Protein AF-A0A3D5U664-F1 (afdb_monomer_lite)

Foldseek 3Di:
DPPADDPPDLLQPDFKDADADLVLLLLVLCLLPPPQSLVLVVVVPDDPVVSVCSQQAHSVLSVQVLVQVLVCQVVVPDPVDDDDTDRPGGCVVCPVVNVVCCVVVNDDHNVSSVCSCVVNPVPRYNPRMDGDDPVNSVVNLCRNCVCCCVPVPDDPVVSVCSNDPVSCCVPDVVCPVVVVVVVVVVVVD

pLDDT: mean 94.55, std 5.88, range [45.69, 98.31]

Secondary structure (DSSP, 8-state):
--SS--TT--GGG--EEE---HHHHHHHHHHHHSHHHHHHHHHTT--HHHHHHGGG--HHHHHHHHHHHHHHHHTT--TT----------GGGGHHHHHHHHHHH----HHHHHHHIIIIIIT--STTEEEPPHHHHHHHHHTHIIIIIITT---HHHHHHTTSHHHHIIIIITTHHHHHHHHHHHHT-

Structure (mmCIF, N/CA/C/O backbone):
data_AF-A0A3D5U664-F1
#
_entry.id   AF-A0A3D5U664-F1
#
loop_
_atom_site.group_PDB
_atom_site.id
_atom_site.type_symbol
_atom_site.label_atom_id
_atom_site.label_alt_id
_atom_site.label_comp_id
_atom_site.label_asym_id
_atom_site.label_entity_id
_atom_site.label_seq_id
_atom_site.pdbx_PDB_ins_code
_atom_site.Cartn_x
_atom_site.Cartn_y
_atom_site.Cartn_z
_atom_site.occupancy
_atom_site.B_iso_or_equiv
_atom_site.auth_seq_id
_atom_site.auth_comp_id
_atom_site.auth_asym_id
_atom_site.auth_atom_id
_atom_site.pdbx_PDB_model_num
ATOM 1 N N . GLY A 1 1 ? 5.611 7.934 2.354 1.00 45.69 1 GLY A N 1
ATOM 2 C CA . GLY A 1 1 ? 6.227 6.804 1.634 1.00 45.69 1 GLY A CA 1
ATOM 3 C C . GLY A 1 1 ? 7.673 7.096 1.285 1.00 45.69 1 GLY A C 1
ATOM 4 O O . GLY A 1 1 ? 8.059 8.263 1.217 1.00 45.69 1 GLY A O 1
ATOM 5 N N . ASP A 1 2 ? 8.469 6.047 1.088 1.00 55.41 2 ASP A N 1
ATOM 6 C CA . ASP A 1 2 ? 9.799 6.177 0.493 1.00 55.41 2 ASP A CA 1
ATOM 7 C C . ASP A 1 2 ? 9.677 6.832 -0.895 1.00 55.41 2 ASP A C 1
ATOM 9 O O . ASP A 1 2 ? 8.718 6.581 -1.623 1.00 55.41 2 ASP A O 1
ATOM 13 N N . LYS A 1 3 ? 10.585 7.750 -1.229 1.00 65.75 3 LYS A N 1
ATOM 14 C CA . LYS A 1 3 ? 10.415 8.672 -2.369 1.00 65.75 3 LYS A CA 1
ATOM 15 C C . LYS A 1 3 ? 10.871 8.087 -3.705 1.00 65.75 3 LYS A C 1
ATOM 17 O O . LYS A 1 3 ? 10.816 8.786 -4.713 1.00 65.75 3 LYS A O 1
ATOM 22 N N . HIS A 1 4 ? 11.340 6.844 -3.713 1.00 81.88 4 HIS A N 1
ATOM 23 C CA . HIS A 1 4 ? 11.890 6.196 -4.897 1.00 81.88 4 HIS A CA 1
ATOM 24 C C . HIS A 1 4 ? 11.059 5.000 -5.365 1.00 81.88 4 HIS A C 1
ATOM 26 O O . HIS A 1 4 ? 10.456 4.279 -4.569 1.00 81.88 4 HIS A O 1
ATOM 32 N N . ILE A 1 5 ? 11.077 4.773 -6.677 1.00 90.94 5 ILE A N 1
ATOM 33 C CA . ILE A 1 5 ? 10.621 3.522 -7.280 1.00 90.94 5 ILE A CA 1
ATOM 34 C C . ILE A 1 5 ? 11.740 2.487 -7.089 1.00 90.94 5 ILE A C 1
ATOM 36 O O . ILE A 1 5 ? 12.874 2.781 -7.482 1.00 90.94 5 ILE A O 1
ATOM 40 N N . PRO A 1 6 ? 11.478 1.299 -6.513 1.00 92.62 6 PRO A N 1
ATOM 41 C CA . PRO A 1 6 ? 12.511 0.281 -6.331 1.00 92.62 6 PRO A CA 1
ATOM 42 C C . PRO A 1 6 ? 13.174 -0.113 -7.657 1.00 92.62 6 PRO A C 1
ATOM 44 O O . PRO A 1 6 ? 12.495 -0.235 -8.680 1.00 92.62 6 PRO A O 1
ATOM 47 N N . TRP A 1 7 ? 14.491 -0.356 -7.643 1.00 94.69 7 TRP A N 1
ATOM 48 C CA . TRP A 1 7 ? 15.236 -0.744 -8.850 1.00 94.69 7 TRP A CA 1
ATOM 49 C C . TRP A 1 7 ? 14.625 -1.972 -9.525 1.00 94.69 7 TRP A C 1
ATOM 51 O O . TRP A 1 7 ? 14.364 -1.954 -10.720 1.00 94.69 7 TRP A O 1
ATOM 61 N N . VAL A 1 8 ? 14.289 -2.990 -8.734 1.00 92.88 8 VAL A N 1
ATOM 62 C CA . VAL A 1 8 ? 13.737 -4.270 -9.205 1.00 92.88 8 VAL A CA 1
ATOM 63 C C . VAL A 1 8 ? 12.229 -4.240 -9.484 1.00 92.88 8 VAL A C 1
ATOM 65 O O . VAL A 1 8 ? 11.633 -5.272 -9.760 1.00 92.88 8 VAL A O 1
ATOM 68 N N . HIS A 1 9 ? 11.569 -3.080 -9.423 1.00 94.19 9 HIS A N 1
ATOM 69 C CA . HIS A 1 9 ? 10.138 -3.007 -9.718 1.00 94.19 9 HIS A CA 1
ATOM 70 C C . HIS A 1 9 ? 9.880 -2.992 -11.232 1.00 94.19 9 HIS A C 1
ATOM 72 O O . HIS A 1 9 ? 10.230 -2.022 -11.913 1.00 94.19 9 HIS A O 1
ATOM 78 N N . ASN A 1 10 ? 9.231 -4.027 -11.769 1.00 95.56 10 ASN A N 1
ATOM 79 C CA . ASN A 1 10 ? 8.778 -4.036 -13.158 1.00 95.56 10 ASN A CA 1
ATOM 80 C C . ASN A 1 10 ? 7.572 -3.096 -13.342 1.00 95.56 10 ASN A C 1
ATOM 82 O O . ASN A 1 10 ? 6.418 -3.490 -13.230 1.00 95.56 10 ASN A O 1
ATOM 86 N N . VAL A 1 11 ? 7.842 -1.825 -13.642 1.00 95.62 11 VAL A N 1
ATOM 87 C CA . VAL A 1 11 ? 6.798 -0.798 -13.822 1.00 95.62 11 VAL A CA 1
ATOM 88 C C . VAL A 1 11 ? 5.886 -1.104 -15.016 1.00 95.62 11 VAL A C 1
ATOM 90 O O . VAL A 1 11 ? 4.737 -0.667 -15.052 1.00 95.62 11 VAL A O 1
ATOM 93 N N . ARG A 1 12 ? 6.367 -1.855 -16.016 1.00 95.44 12 ARG A N 1
ATOM 94 C CA . ARG A 1 12 ? 5.583 -2.158 -17.220 1.00 95.44 12 ARG A CA 1
ATOM 95 C C . ARG A 1 12 ? 4.389 -3.071 -16.916 1.00 95.44 12 ARG A C 1
ATOM 97 O O . ARG A 1 12 ? 3.374 -2.961 -17.606 1.00 95.44 12 ARG A O 1
ATOM 104 N N . SER A 1 13 ? 4.483 -3.899 -15.873 1.00 95.06 13 SER A N 1
ATOM 105 C CA . SER A 1 13 ? 3.389 -4.736 -15.359 1.00 95.06 13 SER A CA 1
ATOM 106 C C . SER A 1 13 ? 2.523 -4.045 -14.299 1.00 95.06 13 SER A C 1
ATOM 108 O O . SER A 1 13 ? 1.658 -4.686 -13.717 1.00 95.06 13 SER A O 1
ATOM 110 N N . THR A 1 14 ? 2.742 -2.758 -14.021 1.00 95.75 14 THR A N 1
ATOM 111 C CA . THR A 1 14 ? 1.922 -1.994 -13.074 1.00 95.75 14 THR A CA 1
ATOM 112 C C . THR A 1 14 ? 0.809 -1.288 -13.828 1.00 95.75 14 THR A C 1
ATOM 114 O O . THR A 1 14 ? 1.090 -0.485 -14.716 1.00 95.75 14 THR A O 1
ATOM 117 N N . ASP A 1 15 ? -0.444 -1.568 -13.481 1.00 96.62 15 ASP A N 1
ATOM 118 C CA . ASP A 1 15 ? -1.607 -0.960 -14.140 1.00 96.62 15 ASP A CA 1
ATOM 119 C C . ASP A 1 15 ? -2.136 0.267 -13.407 1.00 96.62 15 ASP A C 1
ATOM 121 O O . ASP A 1 15 ? -2.659 1.171 -14.045 1.00 96.62 15 ASP A O 1
ATOM 125 N N . ASN A 1 16 ? -1.935 0.351 -12.091 1.00 96.19 16 ASN A N 1
ATOM 126 C CA . ASN A 1 16 ? -2.494 1.416 -11.268 1.00 96.19 16 ASN A CA 1
ATOM 127 C C . ASN A 1 16 ? -1.507 1.920 -10.219 1.00 96.19 16 ASN A C 1
ATOM 129 O O . ASN A 1 16 ? -0.641 1.181 -9.750 1.00 96.19 16 ASN A O 1
ATOM 133 N N . VAL A 1 17 ? -1.690 3.169 -9.795 1.00 95.88 17 VAL A N 1
ATOM 134 C CA . VAL A 1 17 ? -1.006 3.755 -8.637 1.00 95.88 17 VAL A CA 1
ATOM 135 C C . VAL A 1 17 ? -2.029 4.423 -7.733 1.00 95.88 17 VAL A C 1
ATOM 137 O O . VAL A 1 17 ? -2.810 5.260 -8.177 1.00 95.88 17 VAL A O 1
ATOM 140 N N . ALA A 1 18 ? -1.979 4.098 -6.443 1.00 96.06 18 ALA A N 1
ATOM 141 C CA . ALA A 1 18 ? -2.774 4.746 -5.412 1.00 96.06 18 ALA A CA 1
ATOM 142 C C . ALA A 1 18 ? -1.865 5.568 -4.494 1.00 96.06 18 ALA A C 1
ATOM 144 O O . ALA A 1 18 ? -0.941 5.027 -3.882 1.00 96.06 18 ALA A O 1
ATOM 145 N N . ALA A 1 19 ? -2.136 6.866 -4.357 1.00 95.12 19 ALA A N 1
ATOM 146 C CA . ALA A 1 19 ? -1.518 7.646 -3.295 1.00 95.12 19 ALA A CA 1
ATOM 147 C C . ALA A 1 19 ? -2.253 7.387 -1.973 1.00 95.12 19 ALA A C 1
ATOM 149 O O . ALA A 1 19 ? -3.467 7.573 -1.869 1.00 95.12 19 ALA A O 1
ATOM 150 N N . VAL A 1 20 ? -1.503 6.982 -0.950 1.00 95.50 20 VAL A N 1
ATOM 151 C CA . VAL A 1 20 ? -2.018 6.777 0.407 1.00 95.50 20 VAL A CA 1
ATOM 152 C C . VAL A 1 20 ? -1.398 7.814 1.330 1.00 95.50 20 VAL A C 1
ATOM 154 O O . VAL A 1 20 ? -0.191 8.062 1.301 1.00 95.50 20 VAL A O 1
ATOM 157 N N . ARG A 1 21 ? -2.233 8.447 2.151 1.00 95.06 21 ARG A N 1
ATOM 158 C CA . ARG A 1 21 ? -1.784 9.445 3.114 1.00 95.06 21 ARG A CA 1
ATOM 159 C C . ARG A 1 21 ? -1.100 8.752 4.291 1.00 95.06 21 ARG A C 1
ATOM 161 O O . ARG A 1 21 ? -1.752 8.061 5.065 1.00 95.06 21 ARG A O 1
ATOM 168 N N . ASP A 1 22 ? 0.193 9.018 4.474 1.00 93.56 22 ASP A N 1
ATOM 169 C CA . ASP A 1 22 ? 1.006 8.409 5.541 1.00 93.56 22 ASP A CA 1
ATOM 170 C C . ASP A 1 22 ? 0.361 8.528 6.938 1.00 93.56 22 ASP A C 1
ATOM 172 O O . ASP A 1 22 ? 0.399 7.587 7.725 1.00 93.56 22 ASP A O 1
ATOM 176 N N . GLU A 1 23 ? -0.250 9.673 7.253 1.00 95.44 23 GLU A N 1
ATOM 177 C CA . GLU A 1 23 ? -0.893 9.908 8.553 1.00 95.44 23 GLU A CA 1
ATOM 178 C C . GLU A 1 23 ? -2.089 8.977 8.805 1.00 95.44 23 GLU A C 1
ATOM 180 O O . GLU A 1 23 ? -2.310 8.589 9.950 1.00 95.44 23 GLU A O 1
ATOM 185 N N . ASP A 1 24 ? -2.820 8.570 7.763 1.00 97.38 24 ASP A N 1
ATOM 186 C CA . ASP A 1 24 ? -3.924 7.620 7.919 1.00 97.38 24 ASP A CA 1
ATOM 187 C C . ASP A 1 24 ? -3.378 6.242 8.312 1.00 97.38 24 ASP A C 1
ATOM 189 O O . ASP A 1 24 ? -3.899 5.616 9.234 1.00 97.38 24 ASP A O 1
ATOM 193 N N . CYS A 1 25 ? -2.249 5.823 7.725 1.00 96.69 25 CYS A N 1
ATOM 194 C CA . CYS A 1 25 ? -1.566 4.597 8.136 1.00 96.69 25 CYS A CA 1
ATOM 195 C C . CYS A 1 25 ? -1.099 4.660 9.596 1.00 96.69 25 CYS A C 1
ATOM 197 O O . CYS A 1 25 ? -1.242 3.695 10.343 1.00 96.69 25 CYS A O 1
ATOM 199 N N . ILE A 1 26 ? -0.554 5.803 10.021 1.00 95.75 26 ILE A N 1
ATOM 200 C CA . ILE A 1 26 ? -0.075 6.005 11.395 1.00 95.75 26 ILE A CA 1
ATOM 201 C C . ILE A 1 26 ? -1.222 5.992 12.413 1.00 95.75 26 ILE A C 1
ATOM 203 O O . ILE A 1 26 ? -1.060 5.456 13.509 1.00 95.75 26 ILE A O 1
ATOM 207 N N . ARG A 1 27 ? -2.369 6.587 12.082 1.00 97.31 27 ARG A N 1
ATOM 208 C CA . ARG A 1 27 ? -3.550 6.612 12.958 1.00 97.31 27 A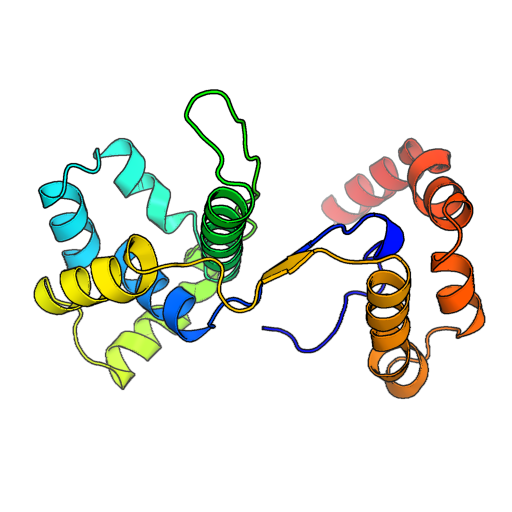RG A CA 1
ATOM 209 C C . ARG A 1 27 ? -4.178 5.226 13.077 1.00 97.31 27 ARG A C 1
ATOM 211 O O . ARG A 1 27 ? -4.401 4.750 14.187 1.00 97.31 27 ARG A O 1
ATOM 218 N N . LEU A 1 28 ? -4.337 4.527 11.954 1.00 97.88 28 LEU A N 1
ATOM 219 C CA . LEU A 1 28 ? -4.819 3.145 11.951 1.00 97.88 28 LEU A CA 1
ATOM 220 C C . LEU A 1 28 ? -3.857 2.184 12.654 1.00 97.88 28 LEU A C 1
ATOM 222 O O . LEU A 1 28 ? -4.316 1.249 13.301 1.00 97.88 28 LEU A O 1
ATOM 226 N N . LEU A 1 29 ? -2.544 2.444 12.631 1.00 96.94 29 LEU A N 1
ATOM 227 C CA . LEU A 1 29 ? -1.590 1.662 13.421 1.00 96.94 29 LEU A CA 1
ATOM 228 C C . LEU A 1 29 ? -1.948 1.701 14.914 1.00 96.94 29 LEU A C 1
ATOM 230 O O . LEU A 1 29 ? -1.898 0.662 15.567 1.00 96.94 29 LEU A O 1
ATOM 234 N N . ARG A 1 30 ? -2.343 2.864 15.455 1.00 96.50 30 ARG A N 1
ATOM 235 C CA . ARG A 1 30 ? -2.798 2.972 16.853 1.00 96.50 30 ARG A CA 1
ATOM 236 C C . ARG A 1 30 ? -4.130 2.252 17.060 1.00 96.50 30 ARG A C 1
ATOM 238 O O . ARG A 1 30 ? -4.229 1.446 17.980 1.00 96.50 30 ARG A O 1
ATOM 245 N N . LEU A 1 31 ? -5.105 2.458 16.168 1.00 97.62 31 LEU A N 1
ATOM 246 C CA . LEU A 1 31 ? -6.406 1.772 16.209 1.00 97.62 31 LEU A CA 1
ATOM 247 C C . LEU A 1 31 ? -6.256 0.241 16.273 1.00 97.62 31 LEU A C 1
ATOM 249 O O . LEU A 1 31 ? -6.978 -0.431 17.006 1.00 97.62 31 LEU A O 1
ATOM 253 N N . PHE A 1 32 ? -5.293 -0.303 15.529 1.00 97.25 32 PHE A N 1
ATOM 254 C CA . PHE A 1 32 ? -5.044 -1.739 15.399 1.00 97.25 32 PHE A CA 1
ATOM 255 C C . PHE A 1 32 ? -4.157 -2.332 16.496 1.00 97.25 32 PHE A C 1
ATOM 257 O O . PHE A 1 32 ? -4.037 -3.555 16.558 1.00 97.25 32 PHE A O 1
ATOM 264 N N . ASN A 1 33 ? -3.540 -1.517 17.358 1.00 95.12 33 ASN A N 1
ATOM 265 C CA . ASN A 1 33 ? -2.567 -1.996 18.350 1.00 95.12 33 ASN A CA 1
ATOM 266 C C . ASN A 1 33 ? -2.817 -1.510 19.784 1.00 95.12 33 ASN A C 1
ATOM 268 O O . ASN A 1 33 ? -2.254 -2.082 20.715 1.00 95.12 33 ASN A O 1
ATOM 272 N N . GLU A 1 34 ? -3.650 -0.491 19.996 1.00 94.94 34 GLU A N 1
ATOM 273 C CA . GLU A 1 34 ? -3.996 -0.012 21.335 1.00 94.94 34 GLU A CA 1
ATOM 274 C C . GLU A 1 34 ? -5.333 -0.584 21.823 1.00 94.94 34 GLU A C 1
ATOM 276 O O . GLU A 1 34 ? -6.288 -0.751 21.062 1.00 94.94 34 GLU A O 1
ATOM 281 N N . ALA A 1 35 ? -5.415 -0.857 23.129 1.00 95.00 35 ALA A N 1
ATOM 282 C CA . ALA A 1 35 ? -6.551 -1.548 23.742 1.00 95.00 35 ALA A CA 1
ATOM 283 C C . ALA A 1 35 ? -7.896 -0.839 23.507 1.00 95.00 35 ALA A C 1
ATOM 285 O O . ALA A 1 35 ? -8.886 -1.496 23.195 1.00 95.00 35 ALA A O 1
ATOM 286 N N . ALA A 1 36 ? -7.926 0.497 23.592 1.00 97.12 36 ALA A N 1
ATOM 287 C CA . ALA A 1 36 ? -9.136 1.279 23.337 1.00 97.12 36 ALA A CA 1
ATOM 288 C C . ALA A 1 36 ? -9.615 1.169 21.877 1.00 97.12 36 ALA A C 1
ATOM 290 O O . ALA A 1 36 ? -10.818 1.224 21.618 1.00 97.12 36 ALA A O 1
ATOM 291 N N . GLY A 1 37 ? -8.688 0.972 20.932 1.00 97.44 37 GLY A N 1
ATOM 292 C CA . GLY A 1 37 ? -9.007 0.739 19.528 1.00 97.44 37 GLY A CA 1
ATOM 293 C C . GLY A 1 37 ? -9.661 -0.621 19.308 1.00 97.44 37 GLY A C 1
ATOM 294 O O . GLY A 1 37 ? -10.727 -0.703 18.701 1.00 97.44 37 GLY A O 1
ATOM 295 N N . HIS A 1 38 ? -9.085 -1.678 19.888 1.00 97.50 38 HIS A N 1
ATOM 296 C CA . HIS A 1 38 ? -9.666 -3.027 19.852 1.00 97.50 38 HIS A CA 1
ATOM 297 C C . HIS A 1 38 ? -11.041 -3.081 20.516 1.00 97.50 38 HIS A C 1
ATOM 299 O O . HIS A 1 38 ? -11.968 -3.669 19.963 1.00 97.50 38 HIS A O 1
ATOM 305 N N . GLU A 1 39 ? -11.194 -2.440 21.676 1.00 97.50 39 GLU A N 1
ATOM 306 C CA . GLU A 1 39 ? -12.480 -2.351 22.369 1.00 97.50 39 GLU A CA 1
ATOM 307 C C . GLU A 1 39 ? -13.533 -1.649 21.504 1.00 97.50 39 GLU A C 1
ATOM 309 O O . GL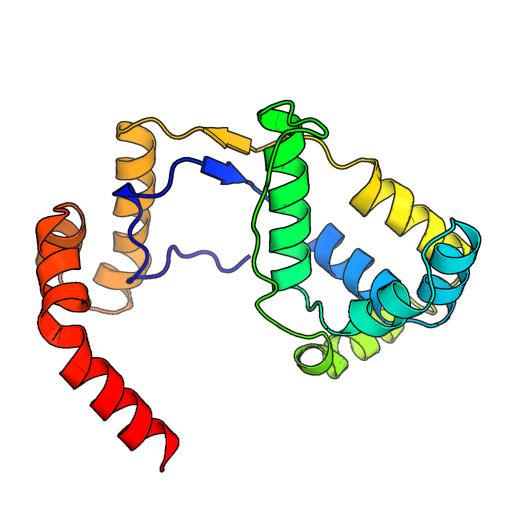U A 1 39 ? -14.668 -2.121 21.397 1.00 97.50 39 GLU A O 1
ATOM 314 N N . TYR A 1 40 ? -13.166 -0.537 20.864 1.00 98.25 40 TYR A N 1
ATOM 315 C CA . TYR A 1 40 ? -14.075 0.190 19.987 1.00 98.25 40 TYR A CA 1
ATOM 316 C C . TYR A 1 40 ? -14.476 -0.640 18.761 1.00 98.25 40 TYR A C 1
ATOM 318 O O . TYR A 1 40 ? -15.668 -0.782 18.497 1.00 98.25 40 TYR A O 1
ATOM 326 N N . LEU A 1 41 ? -13.512 -1.244 18.060 1.00 98.12 41 LEU A N 1
ATOM 327 C CA . LEU A 1 41 ? -13.769 -2.099 16.896 1.00 98.12 41 LEU A CA 1
ATOM 328 C C . LEU A 1 41 ? -14.650 -3.304 17.249 1.00 98.12 41 LEU A C 1
ATOM 330 O O . LEU A 1 41 ? -15.558 -3.646 16.494 1.00 98.12 41 LEU A O 1
ATOM 334 N N . HIS A 1 42 ? -14.447 -3.904 18.425 1.00 97.94 42 HIS A N 1
ATOM 335 C CA . HIS A 1 42 ? -15.313 -4.976 18.903 1.00 97.94 42 HIS A CA 1
ATOM 336 C C . HIS A 1 42 ? -16.766 -4.513 19.061 1.00 97.94 42 HIS A C 1
ATOM 338 O O . HIS A 1 42 ? -17.691 -5.192 18.618 1.00 97.94 42 HIS A O 1
ATOM 344 N N . ARG A 1 43 ? -16.981 -3.317 19.631 1.00 97.50 43 ARG A N 1
ATOM 345 C CA . ARG A 1 43 ? -18.318 -2.707 19.742 1.00 97.50 43 ARG A CA 1
ATOM 346 C C . ARG A 1 43 ? -18.942 -2.393 18.377 1.00 97.50 43 ARG A C 1
ATOM 348 O O . ARG A 1 43 ? -20.165 -2.377 18.287 1.00 97.50 43 ARG A O 1
ATOM 355 N N . GLN A 1 44 ? -18.133 -2.166 17.338 1.00 97.50 44 GLN A N 1
ATOM 356 C CA . GLN A 1 44 ? -18.595 -2.000 15.951 1.00 97.50 44 GLN A CA 1
ATOM 357 C C . GLN A 1 44 ? -18.870 -3.334 15.231 1.00 97.50 44 GLN A C 1
ATOM 359 O O . GLN A 1 44 ? -19.259 -3.331 14.067 1.00 97.50 44 GLN A O 1
ATOM 364 N N . GLY A 1 45 ? -18.706 -4.475 15.910 1.00 97.31 45 GLY A N 1
ATOM 365 C CA . GLY A 1 45 ? -19.043 -5.796 15.377 1.00 97.31 45 GLY A CA 1
ATOM 366 C C . GLY A 1 45 ? -17.873 -6.567 14.768 1.00 97.31 45 GLY A C 1
ATOM 367 O O . GLY A 1 45 ? -18.101 -7.633 14.201 1.00 97.31 45 GLY A O 1
ATOM 368 N N . VAL A 1 46 ? -16.631 -6.084 14.899 1.00 97.56 46 VAL A N 1
ATOM 369 C CA . VAL A 1 46 ? -15.452 -6.864 14.495 1.00 97.56 46 VAL A CA 1
ATOM 370 C C . VAL A 1 46 ? -15.268 -8.039 15.460 1.00 97.56 46 VAL A C 1
ATOM 372 O O . VAL A 1 46 ? -15.233 -7.870 16.686 1.00 97.56 46 VAL A O 1
ATOM 375 N N . ASP A 1 47 ? -15.166 -9.245 14.907 1.00 97.75 47 ASP A N 1
ATOM 376 C CA . ASP A 1 47 ? -15.007 -10.464 15.688 1.00 97.75 47 ASP A CA 1
ATOM 377 C C . ASP A 1 47 ? -13.617 -10.550 16.341 1.00 97.75 47 ASP A C 1
ATOM 379 O O . ASP A 1 47 ? -12.632 -9.943 15.910 1.00 97.75 47 ASP A O 1
ATOM 383 N N . PHE A 1 48 ? -13.531 -11.333 17.412 1.00 95.69 48 PHE A N 1
ATOM 384 C CA . PHE A 1 48 ? -12.324 -11.419 18.227 1.00 95.69 48 PHE A CA 1
ATOM 385 C C . PHE A 1 48 ? -11.129 -12.055 17.501 1.00 95.69 48 PHE A C 1
ATOM 387 O O . PHE A 1 48 ? -9.983 -11.705 17.795 1.00 95.69 48 PHE A O 1
ATOM 394 N N . ASP A 1 49 ? -11.369 -12.967 16.557 1.00 97.38 49 ASP A N 1
ATOM 395 C CA . ASP A 1 49 ? -10.295 -13.620 15.810 1.00 97.38 49 ASP A CA 1
ATOM 396 C C . ASP A 1 49 ? -9.676 -12.663 14.788 1.00 97.38 49 ASP A C 1
ATOM 398 O O . ASP A 1 49 ? -8.457 -12.688 14.591 1.00 97.38 49 ASP A O 1
ATOM 402 N N . THR A 1 50 ? -10.476 -11.770 14.202 1.00 96.69 50 THR A N 1
ATOM 403 C CA . THR A 1 50 ? -9.983 -10.654 13.387 1.00 96.69 50 THR A CA 1
ATOM 404 C C . THR A 1 50 ? -9.195 -9.654 14.233 1.00 96.69 50 THR A C 1
ATOM 406 O O . THR A 1 50 ? -8.059 -9.331 13.885 1.00 96.69 50 THR A O 1
ATOM 409 N N . LEU A 1 51 ? -9.724 -9.219 15.386 1.00 97.19 51 LEU A N 1
ATOM 410 C CA . LEU A 1 51 ? -9.041 -8.256 16.269 1.00 97.19 51 LEU A CA 1
ATOM 411 C C . LEU A 1 51 ? -7.646 -8.732 16.696 1.00 97.19 51 LEU A C 1
ATOM 413 O O . LEU A 1 51 ? -6.681 -7.971 16.638 1.00 97.19 51 LEU A O 1
ATOM 417 N N . LYS A 1 52 ? -7.511 -10.015 17.047 1.00 96.62 52 LYS A N 1
ATOM 418 C CA . LYS A 1 52 ? -6.220 -10.635 17.392 1.00 96.62 52 LYS A CA 1
ATOM 419 C C . LYS A 1 52 ? -5.186 -10.586 16.271 1.00 96.62 52 LYS A C 1
ATOM 421 O O . LYS A 1 52 ? -3.992 -10.655 16.554 1.00 96.62 52 LYS A O 1
ATOM 426 N N . LYS A 1 53 ? -5.630 -10.522 15.014 1.00 96.94 53 LYS A N 1
ATOM 427 C CA . LYS A 1 53 ? -4.760 -10.494 13.834 1.00 96.94 53 LYS A CA 1
ATOM 428 C C . LYS A 1 53 ? -4.394 -9.078 13.405 1.00 96.94 53 LYS A C 1
ATOM 430 O O . LYS A 1 53 ? -3.399 -8.934 12.710 1.00 96.94 53 LYS A O 1
ATOM 435 N N . LEU A 1 54 ? -5.118 -8.041 13.833 1.00 96.62 54 LEU A N 1
ATOM 436 C CA . LEU A 1 54 ? -4.806 -6.651 13.467 1.00 96.62 54 LEU A CA 1
ATOM 437 C C . LEU A 1 54 ? -3.358 -6.223 13.795 1.00 96.62 54 LEU A C 1
ATOM 439 O O . LEU A 1 54 ? -2.754 -5.554 12.959 1.00 96.62 54 LEU A O 1
ATOM 443 N N . PRO A 1 55 ? -2.728 -6.660 14.907 1.00 95.75 55 PRO A N 1
ATOM 444 C CA . PRO A 1 55 ? -1.307 -6.388 15.162 1.00 95.75 55 PRO A CA 1
ATOM 445 C C . PRO A 1 55 ? -0.329 -7.010 14.148 1.00 95.75 55 PRO A C 1
ATOM 447 O O . PRO A 1 55 ? 0.840 -6.621 14.088 1.00 95.75 55 PRO A O 1
ATOM 450 N N . LEU A 1 56 ? -0.778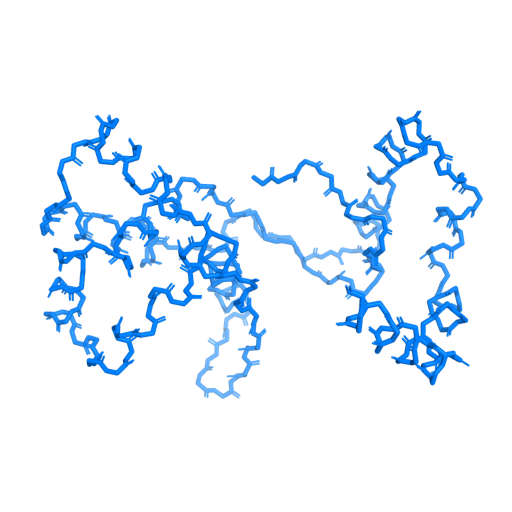 -7.966 13.326 1.00 95.75 56 LEU A N 1
ATOM 451 C CA . LEU A 1 56 ? 0.008 -8.482 12.201 1.00 95.75 56 LEU A CA 1
ATOM 452 C C . LEU A 1 56 ? 0.142 -7.457 11.068 1.00 95.75 56 LEU A C 1
ATOM 454 O O . LEU A 1 56 ? 0.923 -7.698 10.159 1.00 95.75 56 LEU A O 1
ATOM 458 N N . MET A 1 57 ? -0.579 -6.332 11.122 1.00 96.19 57 MET A N 1
ATOM 459 C CA . MET A 1 57 ? -0.506 -5.260 10.135 1.00 96.19 57 MET A CA 1
ATOM 460 C C . MET A 1 57 ? 0.305 -4.076 10.670 1.00 96.19 57 MET A C 1
ATOM 462 O O . MET A 1 57 ? -0.117 -3.345 11.567 1.00 96.19 57 MET A O 1
ATOM 466 N N . GLY A 1 58 ? 1.486 -3.886 10.093 1.00 95.56 58 GLY A N 1
ATOM 467 C CA . GLY A 1 58 ? 2.325 -2.707 10.259 1.00 95.56 58 GLY A CA 1
ATOM 468 C C . GLY A 1 58 ? 1.925 -1.559 9.328 1.00 95.56 58 GLY A C 1
ATOM 469 O O . GLY A 1 58 ? 0.885 -1.589 8.668 1.00 95.56 58 GLY A O 1
ATOM 470 N N . ILE A 1 59 ? 2.753 -0.514 9.279 1.00 95.56 59 ILE A N 1
ATOM 471 C CA . ILE A 1 59 ? 2.460 0.718 8.529 1.00 95.56 59 ILE A CA 1
ATOM 472 C C . ILE A 1 59 ? 2.314 0.442 7.026 1.00 95.56 59 ILE A C 1
ATOM 474 O O . ILE A 1 59 ? 1.406 0.990 6.397 1.00 95.56 59 ILE A O 1
ATOM 478 N N . SER A 1 60 ? 3.183 -0.388 6.442 1.00 94.56 60 SER A N 1
ATOM 479 C CA . SER A 1 60 ? 3.149 -0.679 5.003 1.00 94.56 60 SER A CA 1
ATOM 480 C C . SER A 1 60 ? 1.954 -1.559 4.634 1.00 94.56 60 SER A C 1
ATOM 482 O O . SER A 1 60 ? 1.292 -1.304 3.632 1.00 94.56 60 SER A O 1
ATOM 484 N N . SER A 1 61 ? 1.591 -2.509 5.490 1.00 97.12 61 SER A N 1
ATOM 485 C CA . SER A 1 61 ? 0.428 -3.387 5.347 1.00 97.12 61 SER A CA 1
ATOM 486 C C . SER A 1 61 ? -0.869 -2.605 5.418 1.00 97.12 61 SER A C 1
ATOM 488 O O . SER A 1 61 ? -1.772 -2.828 4.615 1.00 97.12 61 SER A O 1
ATOM 490 N N . ILE A 1 62 ? -0.948 -1.647 6.343 1.00 97.81 62 ILE A N 1
ATOM 491 C CA . ILE A 1 62 ? -2.060 -0.701 6.405 1.00 97.81 62 ILE A CA 1
ATOM 492 C C . ILE A 1 62 ? -2.102 0.140 5.125 1.00 97.81 62 ILE A C 1
ATOM 494 O O . ILE A 1 62 ? -3.176 0.323 4.559 1.00 97.81 62 ILE A O 1
ATOM 498 N N . GLY A 1 63 ? -0.952 0.587 4.613 1.00 96.94 63 GLY A N 1
ATOM 499 C CA . GLY A 1 63 ? -0.867 1.254 3.311 1.00 96.94 63 GLY A CA 1
ATOM 500 C C . GLY A 1 63 ? -1.448 0.411 2.172 1.00 96.94 63 GLY A C 1
ATOM 501 O O . GLY A 1 63 ? -2.288 0.898 1.417 1.00 96.94 63 GLY A O 1
ATOM 502 N N . ASN A 1 64 ? -1.074 -0.868 2.094 1.00 96.94 64 ASN A N 1
ATOM 503 C CA . ASN A 1 64 ? -1.586 -1.806 1.092 1.00 96.94 64 ASN A CA 1
ATOM 504 C C . ASN A 1 64 ? -3.090 -2.069 1.252 1.00 96.94 64 ASN A C 1
ATOM 506 O O . ASN A 1 64 ? -3.800 -2.173 0.255 1.00 96.94 64 ASN A O 1
ATOM 510 N N . MET A 1 65 ? -3.595 -2.137 2.487 1.00 97.81 65 MET A N 1
ATOM 511 C CA . MET A 1 65 ? -5.029 -2.247 2.767 1.00 97.81 65 MET A CA 1
ATOM 512 C C . MET A 1 65 ? -5.789 -1.007 2.285 1.00 97.81 65 MET A C 1
ATOM 514 O O . MET A 1 65 ? -6.808 -1.137 1.612 1.00 97.81 65 MET A O 1
ATOM 518 N N . LEU A 1 66 ? -5.294 0.198 2.580 1.00 98.06 66 LEU A N 1
ATOM 519 C CA . LEU A 1 66 ? -5.922 1.436 2.113 1.00 98.06 66 LEU A CA 1
ATOM 520 C C . LEU A 1 66 ? -5.888 1.533 0.583 1.00 98.06 66 LEU A C 1
ATOM 522 O O . LEU A 1 66 ? -6.901 1.865 -0.026 1.00 98.06 66 LEU A O 1
ATOM 526 N N . ALA A 1 67 ? -4.773 1.170 -0.056 1.00 97.44 67 ALA A N 1
ATOM 527 C CA . ALA A 1 67 ? -4.684 1.088 -1.514 1.00 97.44 67 ALA A CA 1
ATOM 528 C C . ALA A 1 67 ? -5.668 0.059 -2.104 1.00 97.44 67 ALA A C 1
ATOM 530 O O . ALA A 1 67 ? -6.278 0.321 -3.142 1.00 97.44 67 ALA A O 1
ATOM 531 N N . ALA A 1 68 ? -5.877 -1.075 -1.429 1.00 97.69 68 ALA A N 1
ATOM 532 C CA . ALA A 1 68 ? -6.867 -2.071 -1.824 1.00 97.69 68 ALA A CA 1
ATOM 533 C C . ALA A 1 68 ? -8.298 -1.512 -1.735 1.00 97.69 68 ALA A C 1
ATOM 535 O O . ALA A 1 68 ? -9.060 -1.643 -2.687 1.00 97.69 68 ALA A O 1
ATOM 536 N N . ILE A 1 69 ? -8.640 -0.791 -0.661 1.00 97.81 69 ILE A N 1
ATOM 537 C CA . ILE A 1 69 ? -9.938 -0.103 -0.536 1.00 97.81 69 ILE A CA 1
ATOM 538 C C . ILE A 1 69 ? -10.130 0.910 -1.674 1.00 97.81 69 ILE A C 1
ATOM 540 O O . ILE A 1 69 ? -11.194 0.947 -2.290 1.00 97.81 69 ILE A O 1
ATOM 544 N N . LYS A 1 70 ? -9.102 1.710 -1.996 1.00 97.94 70 LYS A N 1
ATOM 545 C CA . LYS A 1 70 ? -9.149 2.648 -3.132 1.00 97.94 70 LYS A CA 1
ATOM 546 C C . LYS A 1 70 ? -9.386 1.925 -4.456 1.00 97.94 70 LYS A C 1
ATOM 548 O O . LYS A 1 70 ? -10.224 2.365 -5.232 1.00 97.94 70 LYS A O 1
ATOM 553 N N . THR A 1 71 ? -8.686 0.814 -4.678 1.00 97.75 71 THR A N 1
ATOM 554 C CA . THR A 1 71 ? -8.812 -0.018 -5.886 1.00 97.75 71 THR A CA 1
ATOM 555 C C . THR A 1 71 ? -10.224 -0.579 -6.018 1.00 97.75 71 THR A C 1
ATOM 557 O O . THR A 1 71 ? -10.838 -0.431 -7.070 1.00 97.75 71 THR A O 1
ATOM 560 N N . ALA A 1 72 ? -10.766 -1.145 -4.936 1.00 97.62 72 ALA A N 1
ATOM 561 C CA . ALA A 1 72 ? -12.119 -1.684 -4.915 1.00 97.62 72 ALA A CA 1
ATOM 562 C C . ALA A 1 72 ? -13.165 -0.615 -5.244 1.00 97.62 72 ALA A C 1
ATOM 564 O O . ALA A 1 72 ? -14.065 -0.847 -6.041 1.00 97.62 72 ALA A O 1
ATOM 565 N N . ARG A 1 73 ? -13.011 0.592 -4.687 1.00 97.38 73 ARG A N 1
ATOM 566 C CA . ARG A 1 73 ? -13.907 1.715 -4.985 1.00 97.38 73 ARG A CA 1
ATOM 567 C C . ARG A 1 73 ? -13.752 2.247 -6.407 1.00 97.38 73 ARG A C 1
ATOM 569 O O . ARG A 1 73 ? -14.753 2.626 -6.997 1.00 97.38 73 ARG A O 1
ATOM 576 N N . TYR A 1 74 ? -12.527 2.317 -6.928 1.00 97.88 74 TYR A N 1
ATOM 577 C CA . TYR A 1 74 ? -12.253 2.830 -8.273 1.00 97.88 74 TYR A CA 1
ATOM 578 C C . TYR A 1 74 ? -12.861 1.939 -9.358 1.00 97.88 74 TYR A C 1
ATOM 580 O O . TYR A 1 74 ? -13.458 2.448 -10.299 1.00 97.88 74 TYR A O 1
ATOM 588 N N . TYR A 1 75 ? -12.727 0.621 -9.200 1.00 97.62 75 TYR A N 1
ATOM 589 C CA . TYR A 1 75 ? -13.276 -0.368 -10.128 1.00 97.62 75 TYR A CA 1
ATOM 590 C C . TYR A 1 75 ? -14.704 -0.804 -9.798 1.00 97.62 75 TYR A C 1
ATOM 592 O O . TYR A 1 75 ? -15.216 -1.698 -10.461 1.00 97.62 75 TYR A O 1
ATOM 600 N N . GLU A 1 76 ? -15.334 -0.182 -8.797 1.00 97.38 76 GLU A N 1
ATOM 601 C CA . GLU A 1 76 ? -16.700 -0.499 -8.363 1.00 97.38 76 GLU A CA 1
ATOM 602 C C . GLU A 1 76 ? -16.896 -1.993 -8.046 1.00 97.38 76 GLU A C 1
ATOM 604 O O . GLU A 1 76 ? -17.946 -2.557 -8.334 1.00 97.38 76 GLU A O 1
ATOM 609 N N . LEU A 1 77 ? -15.874 -2.622 -7.449 1.00 97.88 77 LEU A N 1
ATOM 610 C CA . LEU A 1 77 ? -15.889 -4.049 -7.133 1.00 97.88 77 LEU A CA 1
ATOM 611 C C . LEU A 1 77 ? -17.044 -4.392 -6.184 1.00 97.88 77 LEU A C 1
ATOM 613 O O . LEU A 1 77 ? -17.294 -3.662 -5.215 1.00 97.88 77 LEU A O 1
ATOM 617 N N . ASP A 1 78 ? -17.686 -5.530 -6.427 1.00 97.56 78 ASP A N 1
ATOM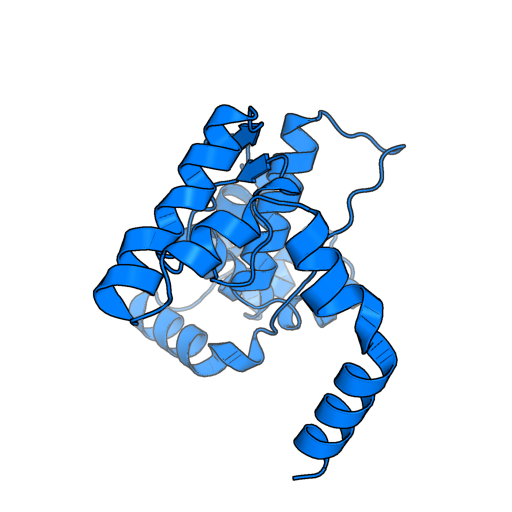 618 C CA . ASP A 1 78 ? -18.809 -6.034 -5.635 1.00 97.56 78 ASP A CA 1
ATOM 619 C C . ASP A 1 78 ? -18.519 -7.406 -4.998 1.00 97.56 78 ASP A C 1
ATOM 621 O O . ASP A 1 78 ? -17.377 -7.871 -4.949 1.00 97.56 78 ASP A O 1
ATOM 625 N N . GLU A 1 79 ? -19.538 -8.055 -4.428 1.00 96.75 79 GLU A N 1
ATOM 626 C CA . GLU A 1 79 ? -19.399 -9.359 -3.772 1.00 96.75 79 GLU A CA 1
ATOM 627 C C . GLU A 1 79 ? -18.936 -10.513 -4.685 1.00 96.75 79 GLU A C 1
ATOM 629 O O . GLU A 1 79 ? -18.591 -11.584 -4.176 1.00 96.75 79 GLU A O 1
ATOM 634 N N . ASN A 1 80 ? -18.937 -10.326 -6.007 1.00 97.81 80 ASN A N 1
ATOM 635 C CA . ASN A 1 80 ? -18.496 -11.312 -6.994 1.00 97.81 80 ASN A CA 1
ATOM 636 C C . ASN A 1 80 ? -17.022 -11.138 -7.388 1.00 97.81 80 ASN A C 1
ATOM 638 O O . ASN A 1 80 ? -16.460 -12.016 -8.051 1.00 97.81 80 ASN A O 1
ATOM 642 N N . ASP A 1 81 ? -16.392 -10.038 -6.976 1.00 98.06 81 ASP A N 1
ATOM 643 C CA . ASP A 1 81 ? -15.005 -9.725 -7.285 1.00 98.06 81 ASP A CA 1
ATOM 644 C C . ASP A 1 81 ? -14.042 -10.191 -6.190 1.00 98.06 81 ASP A C 1
ATOM 646 O O . ASP A 1 81 ? -14.354 -10.247 -4.998 1.00 98.06 81 ASP A O 1
ATOM 650 N N . VAL A 1 82 ? -12.808 -10.498 -6.594 1.00 97.12 82 VAL A N 1
ATOM 651 C CA . VAL A 1 82 ? -11.735 -10.891 -5.675 1.00 97.12 82 VAL A CA 1
ATOM 652 C C . VAL A 1 82 ? -10.570 -9.925 -5.812 1.00 97.12 82 VAL A C 1
ATOM 654 O O . VAL A 1 82 ? -9.929 -9.848 -6.858 1.00 97.12 82 VAL A O 1
ATOM 657 N N . LEU A 1 83 ? -10.248 -9.240 -4.714 1.00 96.50 83 LEU A N 1
ATOM 658 C CA . LEU A 1 83 ? -9.061 -8.402 -4.602 1.00 96.50 83 LEU A CA 1
ATOM 659 C C . LEU A 1 83 ? -8.047 -9.052 -3.660 1.00 96.50 83 LEU A C 1
ATOM 661 O O . LEU A 1 83 ? -8.301 -9.220 -2.467 1.00 96.50 83 LEU A O 1
ATOM 665 N N . LEU A 1 84 ? -6.877 -9.390 -4.197 1.00 97.19 84 LEU A N 1
ATOM 666 C CA . LEU A 1 84 ? -5.765 -9.927 -3.422 1.00 97.19 84 LEU A CA 1
ATOM 667 C C . LEU A 1 84 ? -4.779 -8.807 -3.071 1.00 97.19 84 LEU A C 1
ATOM 669 O O . LEU A 1 84 ? -4.380 -8.024 -3.929 1.00 97.19 84 LEU A O 1
ATOM 673 N N . THR A 1 85 ? -4.368 -8.745 -1.806 1.00 95.69 85 THR A N 1
ATOM 674 C CA . THR A 1 85 ? -3.341 -7.818 -1.316 1.00 95.69 85 THR A CA 1
ATOM 675 C C . THR A 1 85 ? -2.413 -8.525 -0.332 1.00 95.69 85 THR A C 1
ATOM 677 O O . THR A 1 85 ? -2.746 -9.588 0.192 1.00 95.69 85 THR A O 1
ATOM 680 N N . CYS A 1 86 ? -1.249 -7.931 -0.073 1.00 94.69 86 CYS A N 1
ATOM 681 C CA . CYS A 1 86 ? -0.230 -8.487 0.812 1.00 94.69 86 CYS A CA 1
ATOM 682 C C . CYS A 1 86 ? -0.017 -7.585 2.030 1.00 94.69 86 CYS A C 1
ATOM 684 O O . CYS A 1 86 ? 0.215 -6.382 1.893 1.00 94.69 86 CYS A O 1
ATOM 686 N N . PHE A 1 87 ? -0.016 -8.179 3.222 1.00 95.38 87 PHE A N 1
ATOM 687 C CA . PHE A 1 87 ? 0.418 -7.515 4.451 1.00 95.38 87 PHE A CA 1
ATOM 688 C C . PHE A 1 87 ? 1.899 -7.821 4.671 1.00 95.38 87 PHE A C 1
ATOM 690 O O . PHE A 1 87 ? 2.282 -8.926 5.043 1.00 95.38 87 PHE A O 1
ATOM 697 N N . THR A 1 88 ? 2.732 -6.847 4.317 1.00 93.44 88 THR A N 1
ATOM 698 C CA . THR A 1 88 ? 4.186 -6.960 4.154 1.00 93.44 88 THR A CA 1
ATOM 699 C C . THR A 1 88 ? 4.989 -6.882 5.451 1.00 93.44 88 THR A C 1
ATOM 701 O O . THR A 1 88 ? 6.187 -7.139 5.450 1.00 93.44 88 THR A O 1
ATOM 704 N N . ASP A 1 89 ? 4.365 -6.463 6.542 1.00 94.75 89 ASP A N 1
ATOM 705 C CA . ASP A 1 89 ? 5.024 -6.058 7.781 1.00 94.75 89 ASP A CA 1
ATOM 706 C C . ASP A 1 89 ? 4.059 -6.165 8.956 1.00 94.75 89 ASP A C 1
ATOM 708 O O . ASP A 1 89 ? 2.878 -5.872 8.818 1.00 94.75 89 ASP A O 1
ATOM 712 N N . SER A 1 90 ? 4.575 -6.506 10.135 1.00 95.00 90 SER A N 1
ATOM 713 C CA . SER A 1 90 ? 3.810 -6.512 11.382 1.00 95.00 90 SER A CA 1
ATOM 714 C C . SER A 1 90 ? 4.044 -5.252 12.210 1.00 95.00 90 SER A C 1
ATOM 716 O O . SER A 1 90 ? 5.074 -4.578 12.102 1.00 95.00 90 SER A O 1
ATOM 718 N N . ALA A 1 91 ? 3.118 -4.962 13.126 1.00 92.94 91 ALA A N 1
ATOM 719 C CA . ALA A 1 91 ? 3.258 -3.846 14.056 1.00 92.94 91 ALA A CA 1
ATOM 720 C C . ALA A 1 91 ? 4.455 -4.000 15.012 1.00 92.94 91 ALA A C 1
ATOM 722 O O . ALA A 1 91 ? 4.955 -3.002 15.534 1.00 92.94 91 ALA A O 1
ATOM 723 N N . SER A 1 92 ? 4.970 -5.222 15.208 1.00 92.06 92 SER A N 1
ATOM 724 C CA . SER A 1 92 ? 6.149 -5.468 16.050 1.00 92.06 92 SER A CA 1
ATOM 725 C C . SER A 1 92 ? 7.399 -4.741 15.547 1.00 92.06 92 SER A C 1
ATOM 727 O O . SER A 1 92 ? 8.227 -4.338 16.362 1.00 92.06 92 SER A O 1
ATOM 729 N N . MET A 1 93 ? 7.508 -4.476 14.239 1.00 91.44 93 MET A N 1
ATOM 730 C CA . MET A 1 93 ? 8.588 -3.652 13.678 1.00 91.44 93 MET A CA 1
ATOM 731 C C . MET A 1 93 ? 8.473 -2.163 14.048 1.00 91.44 93 MET A C 1
ATOM 733 O O . MET A 1 93 ? 9.436 -1.410 13.912 1.00 91.44 93 MET A O 1
ATOM 737 N N . TYR A 1 94 ? 7.316 -1.732 14.557 1.00 90.00 94 TYR A N 1
ATOM 738 C CA . TYR A 1 94 ? 6.987 -0.338 14.856 1.00 90.00 94 TYR A CA 1
ATOM 739 C C . TYR A 1 94 ? 6.678 -0.092 16.338 1.00 90.00 94 TYR A C 1
ATOM 741 O O . TYR A 1 94 ? 6.145 0.963 16.680 1.00 90.00 94 TYR A O 1
ATOM 749 N N . ALA A 1 95 ? 7.040 -1.005 17.244 1.00 84.75 95 ALA A N 1
ATOM 750 C CA . ALA A 1 95 ? 6.756 -0.854 18.676 1.00 84.75 95 ALA A CA 1
ATOM 751 C C . ALA A 1 95 ? 7.276 0.483 19.250 1.00 84.75 95 ALA A C 1
ATOM 753 O O . ALA A 1 95 ? 6.544 1.217 19.912 1.00 84.75 95 ALA A O 1
ATOM 754 N N . SER A 1 96 ? 8.508 0.874 18.903 1.00 88.19 96 SER A N 1
ATOM 755 C CA . SER A 1 96 ? 9.088 2.164 19.316 1.00 88.19 96 SER A CA 1
ATOM 756 C C . SER A 1 96 ? 8.338 3.374 18.747 1.00 88.19 96 SER A C 1
ATOM 758 O O . SER A 1 96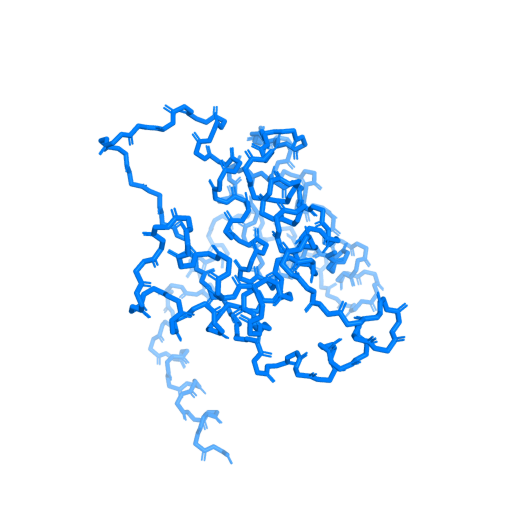 ? 8.315 4.448 19.354 1.00 88.19 96 SER A O 1
ATOM 760 N N . ARG A 1 97 ? 7.703 3.215 17.581 1.00 88.75 97 ARG A N 1
ATOM 761 C CA . ARG A 1 97 ? 6.887 4.251 16.947 1.00 88.75 97 ARG A CA 1
ATOM 762 C C . ARG A 1 97 ? 5.571 4.440 17.689 1.00 88.75 97 ARG A C 1
ATOM 764 O O . ARG A 1 97 ? 5.175 5.588 17.853 1.00 88.75 97 ARG A O 1
ATOM 771 N N . ILE A 1 98 ? 4.932 3.366 18.151 1.00 84.50 98 ILE A N 1
ATOM 772 C CA . ILE A 1 98 ? 3.691 3.432 18.940 1.00 84.50 98 ILE A CA 1
ATOM 773 C C . ILE A 1 98 ? 3.942 4.177 20.258 1.00 84.50 98 ILE A C 1
ATOM 775 O O . ILE A 1 98 ? 3.245 5.146 20.552 1.00 84.50 98 ILE A O 1
ATOM 779 N N . GLU A 1 99 ? 5.009 3.830 20.982 1.00 88.38 99 GLU A N 1
ATOM 780 C CA . GLU A 1 99 ? 5.393 4.534 22.216 1.00 88.38 99 GLU A CA 1
ATOM 781 C C . GLU A 1 99 ? 5.680 6.022 21.974 1.00 88.38 99 GLU A C 1
ATOM 783 O O . GLU A 1 99 ? 5.228 6.897 22.718 1.00 88.38 99 GLU A O 1
ATOM 788 N N . LYS A 1 100 ? 6.385 6.340 20.881 1.00 90.25 100 LYS A N 1
ATOM 789 C CA . LYS A 1 100 ? 6.613 7.731 20.483 1.00 90.25 100 LYS A CA 1
ATOM 790 C C . LYS A 1 100 ? 5.299 8.458 20.178 1.00 90.25 100 LYS A C 1
ATOM 792 O O . LYS A 1 100 ? 5.126 9.589 20.617 1.00 90.25 100 LYS A O 1
ATOM 797 N N . LEU A 1 101 ? 4.370 7.829 19.457 1.00 89.69 101 LEU A N 1
ATOM 798 C CA . LEU A 1 101 ? 3.068 8.424 19.143 1.00 89.69 101 LEU A CA 1
ATOM 799 C C . LEU A 1 101 ? 2.252 8.697 20.403 1.00 89.69 101 LEU A C 1
ATOM 801 O O . LEU A 1 101 ? 1.617 9.743 20.477 1.00 89.69 101 LEU A O 1
ATOM 805 N N . LYS A 1 102 ? 2.310 7.813 21.400 1.00 89.12 102 LYS A N 1
ATOM 806 C CA . LYS A 1 102 ? 1.668 8.039 22.696 1.00 89.12 102 LYS A CA 1
ATOM 807 C C . LYS A 1 102 ? 2.253 9.252 23.419 1.00 89.12 102 LYS A C 1
ATOM 809 O O . LYS A 1 102 ? 1.511 10.069 23.954 1.00 89.12 102 LYS A O 1
ATOM 814 N N . LYS A 1 103 ? 3.577 9.428 23.377 1.00 91.19 103 LYS A N 1
ATOM 815 C CA . LYS A 1 103 ? 4.240 10.617 23.934 1.00 91.19 103 LYS A CA 1
ATOM 816 C C . LYS A 1 103 ? 3.882 11.903 23.180 1.00 91.19 103 LYS A C 1
ATOM 818 O O . LYS A 1 103 ? 3.660 12.930 23.812 1.00 91.19 103 LYS A O 1
ATOM 823 N N . ASP A 1 104 ? 3.848 11.846 21.851 1.00 92.50 104 ASP A N 1
ATOM 824 C CA . ASP A 1 104 ? 3.672 13.025 20.997 1.00 92.50 104 ASP A CA 1
ATOM 825 C C . ASP A 1 104 ? 2.195 13.450 20.874 1.00 92.50 104 ASP A C 1
ATOM 827 O O . ASP A 1 104 ? 1.906 14.640 20.762 1.00 92.50 104 ASP A O 1
ATOM 831 N N . LYS A 1 105 ? 1.258 12.491 20.878 1.00 90.81 105 LYS A N 1
ATOM 832 C CA . LYS A 1 105 ? -0.183 12.709 20.640 1.00 90.81 105 LYS A CA 1
ATOM 833 C C . LYS A 1 105 ? -1.074 12.408 21.851 1.00 90.81 105 LYS A C 1
ATOM 835 O O . LYS A 1 105 ? -2.275 12.637 21.769 1.00 90.81 105 LYS A O 1
ATOM 840 N N . GLY A 1 106 ? -0.512 11.915 22.952 1.00 92.94 106 GLY A N 1
ATOM 841 C CA . GLY A 1 106 ? -1.253 11.553 24.160 1.00 92.94 106 GLY A CA 1
ATOM 842 C C . GLY A 1 106 ? -1.859 10.149 24.126 1.00 92.94 106 GLY A C 1
ATOM 843 O O . GLY A 1 106 ? -1.686 9.378 23.171 1.00 92.94 106 GLY A O 1
ATOM 844 N N . ASP A 1 107 ? -2.563 9.821 25.209 1.00 93.56 107 ASP A N 1
ATOM 845 C CA . ASP A 1 107 ? -3.246 8.541 25.385 1.00 93.56 107 ASP A CA 1
ATOM 846 C C . ASP A 1 107 ? -4.291 8.299 24.285 1.00 93.56 107 ASP A C 1
ATOM 848 O O . ASP A 1 107 ? -4.922 9.231 23.787 1.00 93.56 107 ASP A O 1
ATOM 852 N N . TYR A 1 108 ? -4.448 7.037 23.882 1.00 96.00 108 TYR A N 1
ATOM 853 C CA . TYR A 1 108 ? -5.453 6.632 22.904 1.00 96.00 108 TYR A CA 1
ATOM 854 C C . TYR A 1 108 ? -6.724 6.197 23.619 1.00 96.00 108 TYR A C 1
ATOM 856 O O . TYR A 1 108 ? -6.711 5.234 24.388 1.00 96.00 108 TYR A O 1
ATOM 864 N N . ASP A 1 109 ? -7.819 6.898 23.358 1.00 96.62 109 ASP A N 1
ATOM 865 C CA . ASP A 1 109 ? -9.116 6.614 23.952 1.00 96.62 109 ASP A CA 1
ATOM 866 C C . ASP A 1 109 ? -10.149 6.184 22.899 1.00 96.62 109 ASP A C 1
ATOM 868 O O . ASP A 1 109 ? -9.900 6.146 21.691 1.00 96.62 109 ASP A O 1
ATOM 872 N N . THR A 1 110 ? -11.339 5.822 23.374 1.00 96.06 110 THR A N 1
ATOM 873 C CA . THR A 1 110 ? -12.446 5.379 22.522 1.00 96.06 110 THR A CA 1
ATOM 874 C C . THR A 1 110 ? -12.929 6.481 21.568 1.00 96.06 110 THR A C 1
ATOM 876 O O . THR A 1 110 ? -13.421 6.166 20.486 1.00 96.06 110 THR A O 1
ATOM 879 N N . LEU A 1 111 ? -12.799 7.764 21.937 1.00 97.06 111 LEU A N 1
ATOM 880 C CA . LEU A 1 111 ? -13.174 8.879 21.062 1.00 97.06 111 LEU A CA 1
ATOM 881 C C . LEU A 1 111 ? -12.200 8.973 19.883 1.00 97.06 111 LEU A C 1
ATOM 883 O O . LEU A 1 111 ? -12.638 9.059 18.738 1.00 97.06 111 LEU A O 1
ATOM 887 N N . GLN A 1 112 ? -10.896 8.894 20.143 1.00 98.00 112 GLN A N 1
ATOM 888 C CA . GLN A 1 112 ? -9.883 8.883 19.094 1.00 98.00 112 GLN A CA 1
ATOM 889 C C . GLN A 1 112 ? -10.020 7.650 18.193 1.00 98.00 112 GLN A C 1
ATOM 891 O O . GLN A 1 112 ? -9.922 7.788 16.975 1.00 98.00 112 GLN A O 1
ATOM 896 N N . ALA A 1 113 ? -10.329 6.479 18.762 1.00 98.25 113 ALA A N 1
ATOM 897 C CA . ALA A 1 113 ? -10.611 5.267 17.993 1.00 98.25 113 ALA A CA 1
ATOM 898 C C . ALA A 1 113 ? -11.771 5.459 17.000 1.00 98.25 113 ALA A C 1
ATOM 900 O O . ALA A 1 113 ? -11.652 5.083 15.833 1.00 98.25 113 ALA A O 1
ATOM 901 N N . ALA A 1 114 ? -12.860 6.106 17.430 1.00 98.31 114 ALA A N 1
ATOM 902 C CA . ALA A 1 114 ? -13.988 6.436 16.561 1.00 98.31 114 ALA A CA 1
ATOM 903 C C . ALA A 1 114 ? -13.597 7.405 15.434 1.00 98.31 114 ALA A C 1
ATOM 905 O O . ALA A 1 114 ? -13.936 7.182 14.273 1.00 98.31 114 ALA A O 1
ATOM 906 N N . ILE A 1 115 ? -12.843 8.460 15.760 1.00 98.19 115 ILE A N 1
ATOM 907 C CA . ILE A 1 115 ? -12.388 9.463 14.784 1.00 98.19 115 ILE A CA 1
ATOM 908 C C . ILE A 1 115 ? -11.419 8.847 13.761 1.00 98.19 115 ILE A C 1
ATOM 910 O O . ILE A 1 115 ? -11.427 9.233 12.589 1.00 98.19 115 ILE A O 1
ATOM 914 N N . ASP A 1 116 ? -10.567 7.914 14.183 1.00 98.31 116 ASP A N 1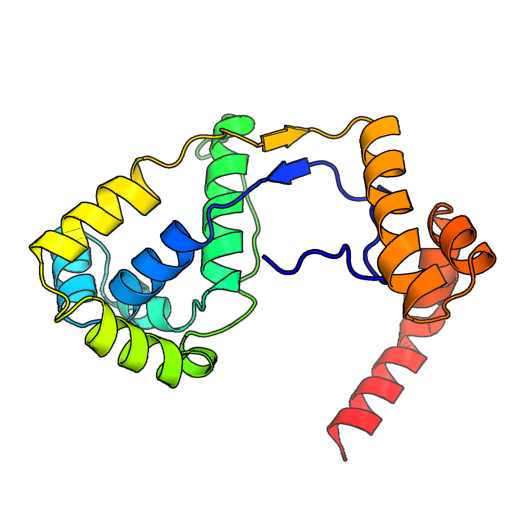
ATOM 915 C CA . ASP A 1 116 ? -9.623 7.219 13.305 1.00 98.31 116 ASP A CA 1
ATOM 916 C C . ASP A 1 116 ? -10.323 6.191 12.416 1.00 98.31 116 ASP A C 1
ATOM 918 O O . ASP A 1 116 ? -10.046 6.153 11.220 1.00 98.31 116 ASP A O 1
ATOM 922 N N . MET A 1 117 ? -11.268 5.413 12.950 1.00 97.94 117 MET A N 1
ATOM 923 C CA . MET A 1 117 ? -12.068 4.497 12.134 1.00 97.94 117 MET A CA 1
ATOM 924 C C . MET A 1 117 ? -12.857 5.259 11.063 1.00 97.94 117 MET A C 1
ATOM 926 O O . MET A 1 117 ? -12.743 4.951 9.878 1.00 97.94 117 MET A O 1
ATOM 930 N N . GLU A 1 118 ? -13.595 6.302 11.446 1.00 98.19 118 GLU A N 1
ATOM 931 C CA . GLU A 1 118 ? -14.379 7.074 10.482 1.00 98.19 118 GLU A CA 1
ATOM 932 C C . GLU A 1 118 ? -13.491 7.839 9.498 1.00 98.19 118 GLU A C 1
ATOM 934 O O . GLU A 1 118 ? -13.658 7.737 8.285 1.00 98.19 118 GLU A O 1
ATOM 939 N N . GLY A 1 119 ? -12.508 8.583 10.005 1.00 97.50 119 GLY A N 1
ATOM 940 C CA . GLY A 1 119 ? -11.712 9.494 9.189 1.00 97.50 119 GLY A CA 1
ATOM 941 C C . GLY A 1 119 ? -10.625 8.825 8.350 1.00 97.50 119 GLY A C 1
ATOM 942 O O . GLY A 1 119 ? -10.269 9.371 7.310 1.00 97.50 119 GLY A O 1
ATOM 943 N N . CYS A 1 120 ? -10.074 7.689 8.788 1.00 97.81 120 CYS A N 1
ATOM 944 C CA . CYS A 1 120 ? -8.976 7.019 8.083 1.00 97.81 120 CYS A CA 1
ATOM 945 C C . CYS A 1 120 ? -9.397 5.738 7.370 1.00 97.81 120 CYS A C 1
ATOM 947 O O . CYS A 1 120 ? -8.719 5.377 6.412 1.00 97.81 120 CYS A O 1
ATOM 949 N N . LEU A 1 121 ? -10.463 5.054 7.799 1.00 96.56 121 LEU A N 1
ATOM 950 C CA . LEU A 1 121 ? -10.912 3.810 7.167 1.00 96.56 121 LEU A CA 1
ATOM 951 C C . LEU A 1 121 ? -12.203 4.014 6.368 1.00 96.56 121 LEU A C 1
ATOM 953 O O . LEU A 1 121 ? -12.201 3.837 5.150 1.00 96.56 121 LEU A O 1
ATOM 957 N N . ASN A 1 122 ? -13.288 4.438 7.017 1.00 96.56 122 ASN A N 1
ATOM 958 C CA . ASN A 1 122 ? -14.605 4.504 6.371 1.00 96.56 122 ASN A CA 1
ATOM 959 C C . ASN A 1 122 ? -14.687 5.615 5.315 1.00 96.56 122 ASN A C 1
ATOM 961 O O . ASN A 1 122 ? -15.273 5.413 4.249 1.00 96.56 122 ASN A O 1
ATOM 965 N N . ALA A 1 123 ? -14.046 6.758 5.574 1.00 96.50 123 ALA A N 1
ATOM 966 C CA . ALA A 1 123 ? -14.006 7.900 4.664 1.00 96.50 123 ALA A CA 1
ATOM 967 C C . ALA A 1 123 ? -13.058 7.729 3.462 1.00 96.50 123 ALA A C 1
ATOM 969 O O . ALA A 1 123 ? -12.975 8.639 2.634 1.00 96.50 123 ALA A O 1
ATOM 970 N N . GLN A 1 124 ? -12.338 6.605 3.340 1.00 96.56 124 GLN A N 1
ATOM 971 C CA . GLN A 1 124 ? -11.483 6.372 2.174 1.00 96.56 124 GLN A CA 1
ATOM 972 C C . GLN A 1 124 ? -12.303 6.426 0.886 1.00 96.56 124 GLN A C 1
ATOM 974 O O . GLN A 1 124 ? -13.325 5.756 0.762 1.00 96.56 124 GLN A O 1
ATOM 979 N N . SER A 1 125 ? -11.813 7.190 -0.084 1.00 95.00 125 SER A N 1
ATOM 980 C CA . SER A 1 125 ? -12.326 7.283 -1.453 1.00 95.00 125 SER A CA 1
ATOM 981 C C . SER A 1 125 ? -11.204 6.933 -2.433 1.00 95.00 125 SER A C 1
ATOM 983 O O . SER A 1 125 ? -10.065 6.750 -2.020 1.00 95.00 125 SER A O 1
ATOM 985 N N . TYR A 1 126 ? -11.469 6.873 -3.734 1.00 95.50 126 TYR A N 1
ATOM 986 C CA . TYR A 1 126 ? -10.446 6.643 -4.765 1.00 95.50 126 TYR A CA 1
ATOM 987 C C . TYR A 1 126 ? -9.706 7.932 -5.184 1.00 95.50 126 TYR A C 1
ATOM 989 O O . TYR A 1 126 ? -9.115 8.005 -6.260 1.00 95.50 126 TYR A O 1
ATOM 997 N N . ASP A 1 127 ? -9.720 8.977 -4.352 1.00 95.00 127 ASP A N 1
ATOM 998 C CA . ASP A 1 127 ? -8.954 10.194 -4.615 1.00 95.00 127 ASP A CA 1
ATOM 999 C C . ASP A 1 127 ? -7.460 9.875 -4.790 1.00 95.00 127 ASP A C 1
ATOM 1001 O O . ASP A 1 127 ? -6.915 8.993 -4.120 1.00 95.00 127 ASP A O 1
ATOM 1005 N N . ASN A 1 128 ? -6.796 10.601 -5.692 1.00 94.94 128 ASN A N 1
ATOM 1006 C CA . ASN A 1 128 ? -5.378 10.403 -6.004 1.00 94.94 128 ASN A CA 1
ATOM 1007 C C . ASN A 1 128 ? -5.029 8.956 -6.432 1.00 94.94 128 ASN A C 1
ATOM 1009 O O . ASN A 1 128 ? -3.924 8.472 -6.173 1.00 94.94 128 ASN A O 1
ATOM 1013 N N . PHE A 1 129 ? -5.975 8.277 -7.086 1.00 96.94 129 PHE A N 1
ATOM 1014 C CA . PHE A 1 129 ? -5.779 7.017 -7.798 1.00 96.94 129 PHE A CA 1
ATOM 1015 C C . PHE A 1 129 ? -5.577 7.290 -9.293 1.00 96.94 129 PHE A C 1
ATOM 1017 O O . PHE A 1 129 ? -6.264 8.136 -9.869 1.00 96.94 129 PHE A O 1
ATOM 1024 N N . LEU A 1 130 ? -4.632 6.592 -9.919 1.00 96.81 130 LEU A N 1
ATOM 1025 C CA . LEU A 1 130 ? -4.321 6.735 -11.337 1.00 96.81 130 LEU A CA 1
ATOM 1026 C C . LEU A 1 130 ? -4.253 5.363 -12.008 1.00 96.81 130 LEU A C 1
ATOM 1028 O O . LEU A 1 130 ? -3.354 4.581 -11.700 1.00 96.81 130 LEU A O 1
ATOM 1032 N N . GLU A 1 131 ? -5.149 5.132 -12.966 1.00 97.75 131 GLU A N 1
ATOM 1033 C CA . GLU A 1 131 ? -5.005 4.077 -13.969 1.00 97.75 131 GLU A CA 1
ATOM 1034 C C . GLU A 1 131 ? -3.978 4.511 -15.021 1.00 97.75 131 GLU A C 1
ATOM 1036 O O . GLU A 1 131 ? -4.045 5.611 -15.577 1.00 97.75 131 GLU A O 1
ATOM 1041 N N . LEU A 1 132 ? -2.963 3.678 -15.238 1.00 97.88 132 LEU A N 1
ATOM 1042 C CA . LEU A 1 132 ? -1.764 4.049 -15.974 1.00 97.88 132 LEU A CA 1
ATOM 1043 C C . LEU A 1 132 ? -1.899 3.754 -17.465 1.00 97.88 132 LEU A C 1
ATOM 1045 O O . LEU A 1 132 ? -1.953 2.601 -17.899 1.00 97.88 132 LEU A O 1
ATOM 1049 N N . SER A 1 133 ? -1.770 4.799 -18.282 1.00 97.94 133 SER A N 1
ATOM 1050 C CA . SER A 1 133 ? -1.477 4.614 -19.700 1.00 97.94 133 SER A CA 1
ATOM 1051 C C . SER A 1 133 ? -0.055 4.074 -19.902 1.00 97.94 133 SER A C 1
ATOM 1053 O O . SER A 1 133 ? 0.816 4.166 -19.034 1.00 97.94 133 SER A O 1
ATOM 1055 N N . TYR A 1 134 ? 0.247 3.594 -21.110 1.00 97.31 134 TYR A N 1
ATOM 1056 C CA . TYR A 1 134 ? 1.614 3.211 -21.483 1.00 97.31 134 TYR A CA 1
ATOM 1057 C C . TYR A 1 134 ? 2.643 4.334 -21.237 1.00 97.31 134 TYR A C 1
ATOM 1059 O O . TYR A 1 134 ? 3.774 4.069 -20.825 1.00 97.31 134 TYR A O 1
ATOM 1067 N N . GLN A 1 135 ? 2.256 5.594 -21.466 1.00 97.88 135 GLN A N 1
ATOM 1068 C CA . GLN A 1 135 ? 3.134 6.744 -21.235 1.00 97.88 135 GLN A CA 1
ATOM 1069 C C . GLN A 1 135 ? 3.311 7.036 -19.743 1.00 97.88 135 GLN A C 1
ATOM 1071 O O . GLN A 1 135 ? 4.405 7.416 -19.328 1.00 97.88 135 GLN A O 1
ATOM 1076 N N . ASP A 1 136 ? 2.286 6.800 -18.922 1.00 97.56 136 ASP A N 1
ATOM 1077 C CA . ASP A 1 136 ? 2.410 6.912 -17.469 1.00 97.56 136 ASP A CA 1
ATOM 1078 C C . ASP A 1 136 ? 3.362 5.858 -16.908 1.00 97.56 136 ASP A C 1
ATOM 1080 O O . ASP A 1 136 ? 4.255 6.201 -16.132 1.00 97.56 136 ASP A O 1
ATOM 1084 N N . LYS A 1 137 ? 3.257 4.609 -17.379 1.00 97.75 137 LYS A N 1
ATOM 1085 C CA . LYS A 1 137 ? 4.207 3.538 -17.039 1.00 97.75 137 LYS A CA 1
ATOM 1086 C C . LYS A 1 137 ? 5.641 3.933 -17.413 1.00 97.75 137 LYS A C 1
ATOM 1088 O O . LYS A 1 137 ? 6.543 3.811 -16.588 1.00 97.75 137 LYS A O 1
ATOM 1093 N N . LYS A 1 138 ? 5.865 4.491 -18.613 1.00 96.81 138 LYS A N 1
ATOM 1094 C CA . LYS A 1 138 ? 7.188 5.016 -19.015 1.00 96.81 138 LYS A CA 1
ATOM 1095 C C . LYS A 1 138 ? 7.675 6.145 -18.113 1.00 96.81 138 LYS A C 1
ATOM 1097 O O . LYS A 1 138 ? 8.830 6.145 -17.696 1.00 96.81 138 LYS A O 1
ATOM 1102 N N . ARG A 1 139 ? 6.801 7.099 -17.789 1.00 95.50 139 ARG A N 1
ATOM 1103 C CA . ARG A 1 139 ? 7.125 8.217 -16.897 1.00 95.50 139 ARG A CA 1
ATOM 1104 C C . ARG A 1 139 ? 7.572 7.712 -15.527 1.00 95.50 139 ARG A C 1
ATOM 1106 O O . ARG A 1 139 ? 8.602 8.163 -15.042 1.00 95.50 139 ARG A O 1
ATOM 1113 N N . ILE A 1 140 ? 6.842 6.764 -14.938 1.00 95.31 140 ILE A N 1
ATOM 1114 C CA . ILE A 1 140 ? 7.190 6.158 -13.645 1.00 95.31 140 ILE A CA 1
ATOM 1115 C C . ILE A 1 140 ? 8.500 5.369 -13.746 1.00 95.31 140 ILE A C 1
ATOM 1117 O O . ILE A 1 140 ? 9.347 5.485 -12.866 1.00 95.31 140 ILE A O 1
ATOM 1121 N N . HIS A 1 141 ? 8.707 4.614 -14.826 1.00 96.19 141 HIS A N 1
ATOM 1122 C CA . HIS A 1 141 ? 9.945 3.873 -15.059 1.00 96.19 141 HIS A CA 1
ATOM 1123 C C . HIS A 1 141 ? 11.175 4.795 -15.055 1.00 96.19 141 HIS A C 1
ATOM 1125 O O . HIS A 1 141 ? 12.157 4.508 -14.371 1.00 96.19 141 HIS A O 1
ATOM 1131 N N . HIS A 1 142 ? 11.090 5.956 -15.709 1.00 95.19 142 HIS A N 1
ATOM 1132 C CA . HIS A 1 142 ? 12.181 6.931 -15.720 1.00 95.19 142 HIS A CA 1
ATOM 1133 C C . HIS A 1 142 ? 12.429 7.610 -14.363 1.00 95.19 142 HIS A C 1
ATOM 1135 O O . HIS A 1 142 ? 13.526 8.121 -14.148 1.00 95.19 142 HIS A O 1
ATOM 1141 N N . LEU A 1 143 ? 11.486 7.577 -13.408 1.00 94.56 143 LEU A N 1
ATOM 1142 C CA . LEU A 1 143 ? 11.736 8.088 -12.049 1.00 94.56 143 LEU A CA 1
ATOM 1143 C C . LEU A 1 143 ? 12.847 7.315 -11.325 1.00 94.56 143 LEU A C 1
ATOM 1145 O O . LEU A 1 143 ? 13.432 7.838 -10.378 1.00 94.56 143 LEU A O 1
ATOM 1149 N N . LYS A 1 144 ? 13.181 6.098 -11.777 1.00 95.12 144 LYS A N 1
ATOM 1150 C CA . LYS A 1 144 ? 14.328 5.346 -11.257 1.00 95.12 144 LYS A CA 1
ATOM 1151 C C . LYS A 1 144 ? 15.665 6.034 -11.543 1.00 95.12 144 LYS A C 1
ATOM 1153 O O . LYS A 1 144 ? 16.592 5.859 -10.760 1.00 95.12 144 LYS A O 1
ATOM 1158 N N . TYR A 1 145 ? 15.771 6.804 -12.628 1.00 95.12 145 TYR A N 1
ATOM 1159 C CA . TYR A 1 145 ? 17.040 7.336 -13.129 1.00 95.12 145 TYR A CA 1
ATOM 1160 C C . TYR A 1 145 ? 17.790 8.158 -12.073 1.00 95.12 145 TYR A C 1
ATOM 1162 O O . TYR A 1 145 ? 18.921 7.834 -11.728 1.00 95.12 145 TYR A O 1
ATOM 1170 N N . PHE A 1 146 ? 17.139 9.166 -11.489 1.00 91.88 146 PHE A N 1
ATOM 1171 C CA . PHE A 1 146 ? 17.797 10.067 -10.539 1.00 91.88 146 PHE A CA 1
ATOM 1172 C C . PHE A 1 146 ? 18.363 9.317 -9.324 1.00 91.88 146 PHE A C 1
ATOM 1174 O O . PHE A 1 146 ? 19.535 9.444 -8.981 1.00 91.88 146 PHE A O 1
ATOM 1181 N N . THR A 1 147 ? 17.545 8.484 -8.680 1.00 91.06 147 THR A N 1
ATOM 1182 C CA . THR A 1 147 ? 17.970 7.774 -7.469 1.00 91.06 147 THR A CA 1
ATOM 1183 C C . THR A 1 147 ? 18.944 6.639 -7.762 1.00 91.06 147 THR A C 1
ATOM 1185 O O . THR A 1 147 ? 19.885 6.438 -7.002 1.00 91.06 147 THR A O 1
ATOM 1188 N N . TRP A 1 148 ? 18.735 5.868 -8.826 1.00 95.56 148 TRP A N 1
ATOM 1189 C CA . TRP A 1 148 ? 19.507 4.645 -9.035 1.00 95.56 148 TRP A CA 1
ATOM 1190 C C . TRP A 1 148 ? 20.713 4.846 -9.939 1.00 95.56 148 TRP A C 1
ATOM 1192 O O . TRP A 1 148 ? 21.786 4.344 -9.616 1.00 95.56 148 TRP A O 1
ATOM 1202 N N . VAL A 1 149 ? 20.564 5.596 -11.030 1.00 95.50 149 VAL A N 1
ATOM 1203 C CA . VAL A 1 149 ? 21.655 5.851 -11.978 1.00 95.50 149 VAL A CA 1
ATOM 1204 C C . VAL A 1 149 ? 22.560 6.950 -11.432 1.00 95.50 149 VAL A C 1
ATOM 1206 O O . VAL A 1 149 ? 23.728 6.690 -11.154 1.00 95.50 149 VAL A O 1
ATOM 1209 N N . GLU A 1 150 ? 22.029 8.153 -11.188 1.00 94.38 150 GLU A N 1
ATOM 1210 C CA . GLU A 1 150 ? 22.880 9.287 -10.793 1.00 94.38 150 GLU A CA 1
ATOM 1211 C C . GLU A 1 150 ? 23.437 9.156 -9.371 1.00 94.38 150 GLU A C 1
ATOM 1213 O O . GLU A 1 150 ? 24.616 9.420 -9.143 1.00 94.38 150 GLU A O 1
ATOM 1218 N N . GLN A 1 151 ? 22.604 8.764 -8.400 1.00 93.88 151 GLN A N 1
ATOM 1219 C CA . GLN A 1 151 ? 23.013 8.750 -6.989 1.00 93.88 151 GLN A CA 1
ATOM 1220 C C . GLN A 1 151 ? 23.632 7.425 -6.535 1.00 93.88 151 GLN A C 1
ATOM 1222 O O . GLN A 1 151 ? 24.489 7.433 -5.654 1.00 93.88 151 GLN A O 1
ATOM 1227 N N . GLN A 1 152 ? 23.196 6.294 -7.099 1.00 94.38 152 GLN A N 1
ATOM 1228 C CA . GLN A 1 152 ? 23.637 4.957 -6.677 1.00 94.38 152 GLN A CA 1
ATOM 1229 C C . GLN A 1 152 ? 24.494 4.224 -7.720 1.00 94.38 152 GLN A C 1
ATOM 1231 O O . GLN A 1 152 ? 24.917 3.097 -7.467 1.00 94.38 152 GLN A O 1
ATOM 1236 N N . GLY A 1 153 ? 24.791 4.850 -8.864 1.00 96.06 153 GLY A N 1
ATOM 1237 C CA . GLY A 1 153 ? 25.753 4.337 -9.842 1.00 96.06 153 GLY A CA 1
ATOM 1238 C C . GLY A 1 153 ? 25.291 3.106 -10.626 1.00 96.06 153 GLY A C 1
ATOM 1239 O O . GLY A 1 153 ? 26.131 2.364 -11.134 1.00 96.06 153 GLY A O 1
ATOM 1240 N N . ARG A 1 154 ? 23.979 2.855 -10.721 1.00 96.38 154 ARG A N 1
ATOM 1241 C CA . ARG A 1 154 ? 23.430 1.834 -11.630 1.00 96.38 154 ARG A CA 1
ATOM 1242 C C . ARG A 1 154 ? 23.622 2.249 -13.086 1.00 96.38 154 ARG A C 1
ATOM 1244 O O . ARG A 1 154 ? 23.711 3.432 -13.398 1.00 96.38 154 ARG A O 1
ATOM 1251 N N . SER A 1 155 ? 23.658 1.268 -13.982 1.00 96.81 155 SER A N 1
ATOM 1252 C CA . SER A 1 155 ? 23.802 1.534 -15.412 1.00 96.81 155 SER A CA 1
ATOM 1253 C C . SER A 1 155 ? 22.507 2.097 -16.003 1.00 96.81 155 SER A C 1
ATOM 1255 O O . SER A 1 155 ? 21.429 1.530 -15.815 1.00 96.81 155 SER A O 1
ATOM 1257 N N . GLU A 1 156 ? 22.614 3.183 -16.770 1.00 97.00 156 GLU A N 1
ATOM 1258 C CA . GLU A 1 156 ? 21.516 3.679 -17.609 1.00 97.00 156 GLU A CA 1
ATOM 1259 C C . GLU A 1 156 ? 21.101 2.636 -18.659 1.00 97.00 156 GLU A C 1
ATOM 1261 O O . GLU A 1 156 ? 19.919 2.480 -18.957 1.00 97.00 156 GLU A O 1
ATOM 1266 N N . GLU A 1 157 ? 22.061 1.875 -19.188 1.00 97.44 157 GLU A N 1
ATOM 1267 C CA . GLU A 1 157 ? 21.791 0.793 -20.136 1.00 97.44 157 GLU A CA 1
ATOM 1268 C C . GLU A 1 157 ? 20.921 -0.293 -19.493 1.00 97.44 157 GLU A C 1
ATOM 1270 O O . GLU A 1 157 ? 19.935 -0.721 -20.086 1.00 97.44 157 GLU A O 1
ATOM 1275 N N . GLU A 1 158 ? 21.208 -0.663 -18.240 1.00 96.62 158 GLU A N 1
ATOM 1276 C CA . GLU A 1 158 ? 20.379 -1.609 -17.482 1.00 96.62 158 GLU A CA 1
ATOM 1277 C C . GLU A 1 158 ? 18.978 -1.052 -17.208 1.00 96.62 158 GLU A C 1
ATOM 1279 O O . GLU A 1 158 ? 17.994 -1.780 -17.349 1.00 96.62 158 GLU A O 1
ATOM 1284 N N . LEU A 1 159 ? 18.860 0.245 -16.891 1.00 96.81 159 LEU A N 1
ATOM 1285 C CA . LEU A 1 159 ? 17.550 0.885 -16.757 1.00 96.81 159 LEU A CA 1
ATOM 1286 C C . LEU A 1 159 ? 16.739 0.752 -18.053 1.00 96.81 159 LEU A C 1
ATOM 1288 O O . LEU A 1 159 ? 15.577 0.363 -18.004 1.00 96.81 159 LEU A O 1
ATOM 1292 N N . ASN A 1 160 ? 17.353 1.017 -19.207 1.00 96.75 160 ASN A N 1
ATOM 1293 C CA . ASN A 1 160 ? 16.687 0.880 -20.502 1.00 96.75 160 ASN A CA 1
ATOM 1294 C C . ASN A 1 160 ? 16.297 -0.577 -20.804 1.00 96.75 160 ASN A C 1
ATOM 1296 O O . ASN A 1 160 ? 15.196 -0.818 -21.303 1.00 96.75 160 ASN A O 1
ATOM 1300 N N . MET A 1 161 ? 17.152 -1.550 -20.464 1.00 97.00 161 MET A N 1
ATOM 1301 C CA . MET A 1 161 ? 16.846 -2.978 -20.626 1.00 97.00 161 MET A CA 1
ATOM 1302 C C . MET A 1 161 ? 15.645 -3.417 -19.783 1.00 97.00 161 MET A C 1
ATOM 1304 O O . MET A 1 161 ? 14.813 -4.174 -20.271 1.00 97.00 161 MET A O 1
ATOM 1308 N N . GLN A 1 162 ? 15.477 -2.882 -18.569 1.00 96.56 162 GLN A N 1
ATOM 1309 C CA . GLN A 1 162 ? 14.315 -3.174 -17.717 1.00 96.56 162 GLN A CA 1
ATOM 1310 C C . GLN A 1 162 ? 12.958 -2.805 -18.342 1.00 96.56 162 GLN A C 1
ATOM 1312 O O . GLN A 1 162 ? 11.917 -3.229 -17.830 1.00 96.56 162 GLN A O 1
ATOM 1317 N N . TRP A 1 163 ? 12.922 -2.005 -19.414 1.00 97.12 163 TRP A N 1
ATOM 1318 C CA . TRP A 1 163 ? 11.686 -1.744 -20.156 1.00 97.12 163 TRP A CA 1
ATOM 1319 C C . TRP A 1 163 ? 11.251 -2.927 -21.041 1.00 97.12 163 TRP A C 1
ATOM 1321 O O . TRP A 1 163 ? 10.062 -3.062 -21.368 1.00 97.12 163 TRP A O 1
ATOM 1331 N N . ASP A 1 164 ? 12.193 -3.778 -21.447 1.00 96.25 164 ASP A N 1
ATOM 1332 C CA . ASP A 1 164 ? 11.952 -4.980 -22.241 1.00 96.25 164 ASP A CA 1
ATOM 1333 C C . ASP A 1 164 ? 11.459 -6.130 -21.336 1.00 96.25 164 ASP A C 1
ATOM 1335 O O . ASP A 1 164 ? 12.115 -6.440 -20.341 1.00 96.25 164 ASP A O 1
ATOM 1339 N N . PRO A 1 165 ? 10.321 -6.795 -21.627 1.00 94.38 165 PRO A N 1
ATOM 1340 C CA . PRO A 1 165 ? 9.871 -7.948 -20.854 1.00 94.38 165 PRO A CA 1
ATOM 1341 C C . PRO A 1 165 ? 10.903 -9.080 -20.837 1.00 94.38 165 PRO A C 1
ATOM 1343 O O . PRO A 1 165 ? 10.999 -9.786 -19.836 1.00 94.38 165 PRO A O 1
ATOM 1346 N N . GLN A 1 166 ? 11.704 -9.215 -21.899 1.00 95.25 166 GLN A N 1
ATOM 1347 C CA . GLN A 1 166 ? 12.725 -10.252 -22.005 1.00 95.25 166 GLN A CA 1
ATOM 1348 C C . GLN A 1 166 ? 13.791 -10.132 -20.906 1.00 95.25 166 GLN A C 1
ATOM 1350 O O . GLN A 1 166 ? 14.227 -11.153 -20.381 1.00 95.25 166 GLN A O 1
ATOM 1355 N N . TYR A 1 167 ? 14.139 -8.909 -20.484 1.00 95.12 167 TYR A N 1
ATOM 1356 C CA . TYR A 1 167 ? 15.071 -8.683 -19.374 1.00 95.12 167 TYR A CA 1
ATOM 1357 C C . TYR A 1 167 ? 14.606 -9.388 -18.093 1.00 95.12 167 TYR A C 1
ATOM 1359 O O . TYR A 1 167 ? 15.408 -10.002 -17.393 1.00 95.12 167 TYR A O 1
ATOM 1367 N N . TRP A 1 168 ? 13.309 -9.326 -17.782 1.00 94.19 168 TRP A N 1
ATOM 1368 C CA . TRP A 1 168 ? 12.756 -9.922 -16.564 1.00 94.19 168 TRP A CA 1
ATOM 1369 C C . TRP A 1 168 ? 12.717 -11.448 -16.643 1.00 94.19 168 TRP A C 1
ATOM 1371 O O . TRP A 1 168 ? 13.074 -12.104 -15.668 1.00 94.19 168 TRP A O 1
ATOM 1381 N N . ILE A 1 169 ? 12.372 -11.997 -17.812 1.00 92.12 169 ILE A N 1
ATOM 1382 C CA . ILE A 1 169 ? 12.389 -13.445 -18.065 1.00 92.12 169 ILE A CA 1
ATOM 1383 C C . ILE A 1 169 ? 13.814 -13.991 -17.890 1.00 92.12 169 ILE A C 1
ATOM 1385 O O . ILE A 1 169 ? 14.035 -14.968 -17.176 1.00 92.12 169 ILE A O 1
ATOM 1389 N N . GLU A 1 170 ? 14.803 -13.332 -18.495 1.00 91.38 170 GLU A N 1
ATOM 1390 C CA . GLU A 1 170 ? 16.209 -13.742 -18.409 1.00 91.38 170 GLU A CA 1
ATOM 1391 C C . GLU A 1 170 ? 16.786 -13.595 -16.999 1.00 91.38 170 GLU A C 1
ATOM 1393 O O . GLU A 1 170 ? 17.593 -14.425 -16.589 1.00 91.38 170 GLU A O 1
ATOM 1398 N N . THR A 1 171 ? 16.363 -12.570 -16.254 1.00 88.94 171 THR A N 1
ATOM 1399 C CA . THR A 1 171 ? 16.898 -12.281 -14.915 1.00 88.94 171 THR A CA 1
ATOM 1400 C C . THR A 1 171 ? 16.274 -13.149 -13.820 1.00 88.94 171 THR A C 1
ATOM 1402 O O . THR A 1 171 ? 16.974 -13.476 -12.861 1.00 88.94 171 THR A O 1
ATOM 1405 N N . PHE A 1 172 ? 14.978 -13.478 -13.923 1.00 87.62 172 PHE A N 1
ATOM 1406 C CA . PHE A 1 172 ? 14.222 -14.081 -12.816 1.00 87.62 172 PHE A CA 1
ATOM 1407 C C . PHE A 1 172 ? 13.441 -15.354 -13.150 1.00 87.62 172 PHE A C 1
ATOM 1409 O O . PHE A 1 172 ? 13.050 -16.050 -12.221 1.00 87.62 172 PHE A O 1
ATOM 1416 N N . GLU A 1 173 ? 13.173 -15.673 -14.418 1.00 85.94 173 GLU A N 1
ATOM 1417 C CA . GLU A 1 173 ? 12.359 -16.853 -14.765 1.00 85.94 173 GLU A CA 1
ATOM 1418 C C . GLU A 1 173 ? 13.213 -18.023 -15.270 1.00 85.94 173 GLU A C 1
ATOM 1420 O O . GLU A 1 173 ? 12.915 -19.181 -14.983 1.00 85.94 173 GLU A O 1
ATOM 1425 N N . ASN A 1 174 ? 14.315 -17.741 -15.970 1.00 89.38 174 ASN A N 1
ATOM 1426 C CA . ASN A 1 174 ? 15.181 -18.773 -16.551 1.00 89.38 174 ASN A CA 1
ATOM 1427 C C . ASN A 1 174 ? 16.209 -19.373 -15.568 1.00 89.38 174 ASN A C 1
ATOM 1429 O O . ASN A 1 174 ? 16.935 -20.293 -15.939 1.00 89.38 174 ASN A O 1
ATOM 1433 N N . ASN A 1 175 ? 16.294 -18.860 -14.340 1.00 87.06 175 ASN A N 1
ATOM 1434 C CA . ASN A 1 175 ? 17.314 -19.201 -13.338 1.00 87.06 175 ASN A CA 1
ATOM 1435 C C . ASN A 1 175 ? 16.726 -19.466 -11.936 1.00 87.06 175 ASN A C 1
ATOM 1437 O O . ASN A 1 175 ? 17.431 -19.334 -10.936 1.00 87.06 175 ASN A O 1
ATOM 1441 N N . LEU A 1 176 ? 15.446 -19.846 -11.850 1.00 88.88 176 LEU A N 1
ATOM 1442 C CA . LEU A 1 176 ? 14.736 -20.039 -10.576 1.00 88.88 176 LEU A CA 1
ATOM 1443 C C . LEU A 1 176 ? 15.453 -21.007 -9.619 1.00 88.88 176 LEU A C 1
ATOM 1445 O O . LEU A 1 176 ? 15.626 -20.677 -8.452 1.00 88.88 176 LEU A O 1
ATOM 1449 N N . GLU A 1 177 ? 15.945 -22.150 -10.111 1.00 92.31 177 GLU A N 1
ATOM 1450 C CA . GLU A 1 177 ? 16.655 -23.133 -9.272 1.00 92.31 177 GLU A CA 1
ATOM 1451 C C . GLU A 1 177 ? 17.945 -22.564 -8.653 1.00 92.31 177 GLU A C 1
ATOM 1453 O O . GLU A 1 177 ? 18.296 -22.880 -7.515 1.00 92.31 177 GLU A O 1
ATOM 1458 N N . GLU A 1 178 ? 18.660 -21.707 -9.388 1.00 92.56 178 GLU A N 1
ATOM 1459 C CA . GLU A 1 178 ? 19.877 -21.056 -8.893 1.00 92.56 178 GLU A CA 1
ATOM 1460 C C . GLU A 1 178 ? 19.549 -19.999 -7.836 1.00 92.56 178 GLU A C 1
ATOM 1462 O O . GLU A 1 178 ? 20.255 -19.894 -6.830 1.00 92.56 178 GLU A O 1
ATOM 1467 N N . LEU A 1 179 ? 18.466 -19.242 -8.044 1.00 91.06 179 LEU A N 1
ATOM 1468 C CA . LEU A 1 179 ? 17.974 -18.256 -7.083 1.00 91.06 179 LEU A CA 1
ATOM 1469 C C . LEU A 1 179 ? 17.514 -18.926 -5.787 1.00 91.06 179 LEU A C 1
ATOM 1471 O O . LEU A 1 179 ? 17.924 -18.487 -4.715 1.00 91.06 179 LEU A O 1
ATOM 1475 N N . ASP A 1 180 ? 16.731 -20.003 -5.877 1.00 92.75 180 ASP A N 1
ATOM 1476 C CA . ASP A 1 180 ? 16.268 -20.764 -4.712 1.00 92.75 180 ASP A CA 1
ATOM 1477 C C . ASP A 1 180 ? 17.455 -21.273 -3.892 1.00 92.75 180 ASP A C 1
ATOM 1479 O O . ASP A 1 180 ? 17.530 -21.047 -2.681 1.00 92.75 180 ASP A O 1
ATOM 1483 N N . LYS A 1 181 ? 18.450 -21.864 -4.562 1.00 95.88 181 LYS A N 1
ATOM 1484 C CA . LYS A 1 181 ? 19.674 -22.323 -3.905 1.00 95.88 181 LYS A CA 1
ATOM 1485 C C . LYS A 1 181 ? 20.436 -21.176 -3.231 1.00 95.88 181 LYS A C 1
ATOM 1487 O O . LYS A 1 181 ? 20.875 -21.323 -2.093 1.00 95.88 181 LYS A O 1
ATOM 1492 N N . ALA A 1 182 ? 20.587 -20.033 -3.898 1.00 94.06 182 ALA A N 1
ATOM 1493 C CA . ALA A 1 182 ? 21.261 -18.871 -3.320 1.00 94.06 182 ALA A CA 1
ATOM 1494 C C . ALA A 1 182 ? 20.512 -18.308 -2.097 1.00 94.06 182 ALA A C 1
ATOM 1496 O O . ALA A 1 182 ? 21.142 -17.862 -1.136 1.00 94.06 182 ALA A O 1
ATOM 1497 N N . ILE A 1 183 ? 19.175 -18.347 -2.109 1.00 93.44 183 ILE A N 1
ATOM 1498 C CA . ILE A 1 183 ? 18.332 -17.944 -0.977 1.00 93.44 183 ILE A CA 1
ATOM 1499 C C . ILE A 1 183 ? 18.516 -18.906 0.203 1.00 93.44 183 ILE A C 1
ATOM 1501 O O . ILE A 1 183 ? 18.675 -18.450 1.337 1.00 93.44 183 ILE A O 1
ATOM 1505 N N . GLU A 1 184 ? 18.519 -20.220 -0.037 1.00 96.69 184 GLU A N 1
ATOM 1506 C CA . GLU A 1 184 ? 18.788 -21.225 1.001 1.00 96.69 184 GLU A CA 1
ATOM 1507 C C . GLU A 1 184 ? 20.181 -21.044 1.616 1.00 96.69 184 GLU A C 1
ATOM 1509 O O . GLU A 1 184 ? 20.316 -21.026 2.841 1.00 96.69 184 GLU A O 1
ATOM 1514 N N . GLU A 1 185 ? 21.204 -20.844 0.779 1.00 96.69 185 GLU A N 1
ATOM 1515 C CA . GLU A 1 185 ? 22.571 -20.575 1.226 1.00 96.69 185 GLU A CA 1
ATOM 1516 C C . GLU A 1 185 ? 22.637 -19.305 2.084 1.00 96.69 185 GLU A C 1
ATOM 1518 O O . GLU A 1 185 ? 23.184 -19.351 3.186 1.00 96.69 185 GLU A O 1
ATOM 1523 N N . PHE A 1 186 ? 22.025 -18.199 1.644 1.00 95.69 186 PHE A N 1
ATOM 1524 C CA . PHE A 1 186 ? 21.975 -16.950 2.411 1.00 95.69 186 PHE A CA 1
ATOM 1525 C C . PHE A 1 186 ? 21.275 -17.118 3.767 1.00 95.69 186 PHE A C 1
ATOM 1527 O O . PHE A 1 186 ? 21.783 -16.635 4.774 1.00 95.69 186 PHE A O 1
ATOM 1534 N N . ASN A 1 187 ? 20.140 -17.821 3.811 1.00 93.06 187 ASN A N 1
ATOM 1535 C CA . ASN A 1 187 ? 19.377 -18.043 5.045 1.00 93.06 187 ASN A CA 1
ATOM 1536 C C . ASN A 1 187 ? 20.054 -19.021 6.022 1.00 93.06 187 ASN A C 1
ATOM 1538 O O . ASN A 1 187 ? 19.640 -19.109 7.178 1.00 93.06 187 ASN A O 1
ATOM 1542 N N . SER A 1 188 ? 21.049 -19.782 5.561 1.00 93.88 188 SER A N 1
ATOM 1543 C CA . SER A 1 188 ? 21.837 -20.692 6.398 1.00 93.88 188 SER A CA 1
ATOM 1544 C C . SER A 1 188 ? 23.019 -20.021 7.117 1.00 93.88 188 SER A C 1
ATOM 1546 O O . SER A 1 188 ? 23.630 -20.659 7.980 1.00 93.88 188 SER A O 1
ATOM 1548 N N . LEU A 1 189 ? 23.339 -18.766 6.764 1.00 86.69 189 LEU A N 1
ATOM 1549 C CA . LEU A 1 189 ? 24.375 -17.930 7.392 1.00 86.69 189 LEU A CA 1
ATOM 1550 C C . LEU A 1 189 ? 23.878 -17.279 8.690 1.00 86.69 189 LEU A C 1
ATOM 1552 O O . LEU A 1 189 ? 24.705 -17.182 9.628 1.00 86.69 189 LEU A O 1
#

Radius of gyration: 20.05 Å; chains: 1; bounding box: 45×36×48 Å

Sequence (189 aa):
GDKHIPWVHNVRSTDNVAAVRDEDCIRLLRLFNEAAGHEYLHRQGVDFDTLKKLPLMGISSIGNMLAAIKTARYYELDENDVLLTCFTDSASMYASRIEKLKKDKGDYDTLQAAIDMEGCLNAQSYDNFLELSYQDKKRIHHLKYFTWVEQQGRSEEELNMQWDPQYWIETFENNLEELDKAIEEFNSL